Protein AF-A0A8H4VRL3-F1 (afdb_monomer_lite)

Organism: NCBI:txid84607

Secondary structure (DSSP, 8-state):
--EEEHHHHHHHHHHHTT-PPPHHHHHHHHHHHTTT--SEEEHHHHHHHHTTS-HHHHHHHHHSPPPSSEEEEE-S-TTTTHHHHHHHHTTT-EEEEE--HHHHHHHHHHTHHHHHHT-STTTEEEEEESSEEEE-TTS-EEEETTHHHHHHHHHHHTT--S-EEEEE-TTTGGGGGGGGGSTTEEEEETTSSHHHHHHHHHHTT-S--GGG-BTT-B-TTS-B-

pLDDT: mean 90.02, std 8.18, range [55.84, 98.31]

Radius of gyration: 17.54 Å; chains: 1; bounding box: 43×38×49 Å

Structure (mmCIF, N/CA/C/O backbone):
data_AF-A0A8H4VRL3-F1
#
_entry.id   AF-A0A8H4VRL3-F1
#
loop_
_atom_site.group_PDB
_atom_site.id
_atom_site.type_symbol
_atom_site.label_atom_id
_atom_site.label_alt_id
_atom_site.label_comp_id
_atom_site.label_asym_id
_atom_site.label_entity_id
_atom_site.label_seq_id
_atom_site.pdbx_PDB_ins_code
_atom_site.Cartn_x
_atom_site.Cartn_y
_atom_site.Cartn_z
_atom_site.occupancy
_atom_site.B_iso_or_equiv
_atom_site.auth_seq_id
_atom_site.auth_comp_id
_atom_site.auth_asym_id
_atom_site.auth_atom_id
_atom_site.pdbx_PDB_model_num
ATOM 1 N N . MET A 1 1 ? -13.693 22.792 16.470 1.00 55.84 1 MET A N 1
ATOM 2 C CA . MET A 1 1 ? -13.105 21.621 15.788 1.00 55.84 1 MET A CA 1
ATOM 3 C C . MET A 1 1 ? -13.504 20.400 16.593 1.00 55.84 1 MET A C 1
ATOM 5 O O . MET A 1 1 ? -13.097 20.299 17.743 1.00 55.84 1 MET A O 1
ATOM 9 N N . GLU A 1 2 ? -14.378 19.557 16.051 1.00 71.44 2 GLU A N 1
ATOM 10 C CA . GLU A 1 2 ? -14.804 18.329 16.727 1.00 71.44 2 GLU A CA 1
ATOM 11 C C . GLU A 1 2 ? -13.691 17.288 16.605 1.00 71.44 2 GLU A C 1
ATOM 13 O O . GLU A 1 2 ? -13.262 16.948 15.500 1.00 71.44 2 GLU A O 1
ATOM 18 N N . ILE A 1 3 ? -13.178 16.850 17.753 1.00 84.38 3 ILE A N 1
ATOM 19 C CA . ILE A 1 3 ? -12.069 15.907 17.858 1.00 84.38 3 ILE A CA 1
ATOM 20 C C . ILE A 1 3 ? -12.485 14.818 18.841 1.00 84.38 3 ILE A C 1
ATOM 22 O O . ILE A 1 3 ? -12.890 15.115 19.964 1.00 84.38 3 ILE A O 1
ATOM 26 N N . VAL A 1 4 ? -12.349 13.556 18.440 1.00 89.12 4 VAL A N 1
ATOM 27 C CA . VAL A 1 4 ? -12.639 12.397 19.293 1.00 89.12 4 VAL A CA 1
ATOM 28 C C . VAL A 1 4 ? -11.380 11.553 19.435 1.00 89.12 4 VAL A C 1
ATOM 30 O O . VAL A 1 4 ? -10.628 11.384 18.481 1.00 89.12 4 VAL A O 1
ATOM 33 N N . ARG A 1 5 ? -11.122 11.006 20.627 1.00 91.69 5 ARG A N 1
ATOM 34 C CA . ARG A 1 5 ? -10.017 10.054 20.823 1.00 91.69 5 ARG A CA 1
ATOM 35 C C . ARG A 1 5 ? -10.255 8.797 19.987 1.00 91.69 5 ARG A C 1
ATOM 37 O O . ARG A 1 5 ? -11.327 8.200 20.073 1.00 91.69 5 ARG A O 1
ATOM 44 N N . THR A 1 6 ? -9.239 8.348 19.252 1.00 90.12 6 THR A N 1
ATOM 45 C CA . THR A 1 6 ? -9.349 7.193 18.340 1.00 90.12 6 THR A CA 1
ATOM 46 C C . THR A 1 6 ? -9.805 5.920 19.050 1.00 90.12 6 THR A C 1
ATOM 48 O O . THR A 1 6 ? -10.604 5.162 18.507 1.00 90.12 6 THR A O 1
ATOM 51 N N . THR A 1 7 ? -9.325 5.681 20.275 1.00 90.19 7 THR A N 1
ATOM 52 C CA . THR A 1 7 ? -9.717 4.515 21.086 1.00 90.19 7 THR A CA 1
ATOM 53 C C . THR A 1 7 ? -11.201 4.529 21.421 1.00 90.19 7 THR A C 1
ATOM 55 O O . THR A 1 7 ? -11.893 3.556 21.145 1.00 90.19 7 THR A O 1
ATOM 58 N N . LEU A 1 8 ? -11.689 5.663 21.928 1.00 92.19 8 LEU A N 1
ATOM 59 C CA . LEU A 1 8 ? -13.083 5.839 22.319 1.00 92.19 8 LEU A CA 1
ATOM 60 C C . LEU A 1 8 ? -14.017 5.710 21.110 1.00 92.19 8 LEU A C 1
ATOM 62 O O . LEU A 1 8 ? -15.052 5.057 21.191 1.00 92.19 8 LEU A O 1
ATOM 66 N N . LEU A 1 9 ? -13.633 6.284 19.964 1.00 92.12 9 LEU A N 1
ATOM 67 C CA . LEU A 1 9 ? -14.419 6.138 18.741 1.00 92.12 9 LEU A CA 1
ATOM 68 C C . LEU A 1 9 ? -14.482 4.677 18.277 1.00 92.12 9 LEU A C 1
ATOM 70 O O . LEU A 1 9 ? -15.551 4.219 17.889 1.00 92.12 9 LEU A O 1
ATOM 74 N N . CYS A 1 10 ? -13.376 3.929 18.347 1.00 91.25 10 CYS A N 1
ATOM 75 C CA . CYS A 1 10 ? -13.387 2.502 18.012 1.00 91.25 10 CYS A CA 1
ATOM 76 C C . CYS A 1 10 ? -14.335 1.711 18.918 1.00 91.25 10 CYS A C 1
ATOM 78 O O . CYS A 1 10 ? -15.136 0.935 18.410 1.00 91.25 10 CYS A O 1
ATOM 80 N N . GLU A 1 11 ? -14.292 1.939 20.232 1.00 90.81 11 GLU A N 1
ATOM 81 C CA . GLU A 1 11 ? -15.184 1.283 21.199 1.00 90.81 11 GLU A CA 1
ATOM 82 C C . GLU A 1 11 ? -16.660 1.582 20.903 1.00 90.81 11 GLU A C 1
ATOM 84 O O . GLU A 1 11 ? -17.487 0.669 20.859 1.00 90.81 11 GLU A O 1
ATOM 89 N N . HIS A 1 12 ? -16.991 2.844 20.617 1.00 92.81 12 HIS A N 1
ATOM 90 C CA . HIS A 1 12 ? -18.346 3.228 20.225 1.00 92.81 12 HIS A CA 1
ATOM 91 C C . HIS A 1 12 ? -18.777 2.583 18.906 1.00 92.81 12 HIS A C 1
ATOM 93 O O . HIS A 1 12 ? -19.921 2.144 18.788 1.00 92.81 12 HIS A O 1
ATOM 99 N N . LEU A 1 13 ? -17.879 2.482 17.921 1.00 92.12 13 LEU A N 1
ATOM 100 C CA . LEU A 1 13 ? -18.173 1.805 16.659 1.00 92.12 13 LEU A CA 1
ATOM 101 C C . LEU A 1 13 ? -18.433 0.311 16.877 1.00 92.12 13 LEU A C 1
ATOM 103 O O . LEU A 1 13 ? -19.400 -0.191 16.312 1.00 92.12 13 LEU A O 1
ATOM 107 N N . GLU A 1 14 ? -17.646 -0.380 17.714 1.00 90.69 14 GLU A N 1
ATOM 108 C CA . GLU A 1 14 ? -17.855 -1.795 18.081 1.00 90.69 14 GLU A CA 1
ATOM 109 C C . GLU A 1 14 ? -19.236 -2.026 18.716 1.00 90.69 14 GLU A C 1
ATOM 111 O O . GLU A 1 14 ? -19.979 -2.933 18.315 1.00 90.69 14 GLU A O 1
ATOM 116 N N . GLN A 1 15 ? -19.609 -1.168 19.670 1.00 91.31 15 GLN A N 1
ATOM 117 C CA . GLN A 1 15 ? -20.915 -1.212 20.329 1.00 91.31 15 GLN A CA 1
ATOM 118 C C . GLN A 1 15 ? -22.054 -0.935 19.342 1.00 91.31 15 GLN A C 1
ATOM 120 O O . GLN A 1 15 ? -23.042 -1.672 19.304 1.00 91.31 15 GLN A O 1
ATOM 125 N N . TRP A 1 16 ? -21.900 0.087 18.498 1.00 92.75 16 TRP A N 1
ATOM 126 C CA . TRP A 1 16 ? -22.902 0.487 17.512 1.00 92.75 16 TRP A CA 1
ATOM 127 C C . TRP A 1 16 ? -23.161 -0.601 16.462 1.00 92.75 16 TRP A C 1
ATOM 129 O O . TRP A 1 16 ? -24.318 -0.904 16.158 1.00 92.75 16 TRP A O 1
ATOM 139 N N . ILE A 1 17 ? -22.111 -1.258 15.948 1.00 91.12 17 ILE A N 1
ATOM 140 C CA . ILE A 1 17 ? -22.269 -2.377 15.002 1.00 91.12 17 ILE A CA 1
ATOM 141 C C . ILE A 1 17 ? -22.713 -3.684 15.675 1.00 91.12 17 ILE A C 1
ATOM 143 O O . ILE A 1 17 ? -22.965 -4.660 14.963 1.00 91.12 17 ILE A O 1
ATOM 147 N N . LYS A 1 18 ? -22.800 -3.712 17.015 1.00 90.69 18 LYS A N 1
ATOM 148 C CA . LYS A 1 18 ? -23.112 -4.891 17.837 1.00 90.69 18 LYS A CA 1
ATOM 149 C C . LYS A 1 18 ? -22.210 -6.087 17.507 1.00 90.69 18 LYS A C 1
ATOM 151 O O . LYS A 1 18 ? -22.684 -7.213 17.363 1.00 90.69 18 LYS A O 1
ATOM 156 N N . LYS A 1 19 ? -20.908 -5.837 17.339 1.00 87.06 19 LYS A N 1
ATOM 157 C CA . LYS A 1 19 ? -19.911 -6.864 17.008 1.00 87.06 19 LYS A CA 1
ATOM 158 C C . LYS A 1 19 ? -18.613 -6.596 17.755 1.00 87.06 19 LYS A C 1
ATOM 160 O O . LYS A 1 19 ? -18.001 -5.550 17.574 1.00 87.06 19 LYS A O 1
ATOM 165 N N . THR A 1 20 ? -18.159 -7.589 18.509 1.00 87.06 20 THR A N 1
ATOM 166 C CA . THR A 1 20 ? -16.827 -7.586 19.114 1.00 87.06 20 THR A CA 1
ATOM 167 C C . THR A 1 20 ? -15.777 -7.789 18.028 1.00 87.06 20 THR A C 1
ATOM 169 O O . THR A 1 20 ? -15.825 -8.771 17.279 1.00 87.06 20 THR A O 1
ATOM 172 N N . LEU A 1 21 ? -14.833 -6.857 17.916 1.00 86.94 21 LEU A N 1
ATOM 173 C CA . LEU A 1 21 ? -13.701 -7.002 17.007 1.00 86.94 21 LEU A CA 1
ATOM 174 C C . LEU A 1 21 ? -12.573 -7.762 17.711 1.00 86.94 21 LEU A C 1
ATOM 176 O O . LEU A 1 21 ? -12.266 -7.503 18.872 1.00 86.94 21 LEU A O 1
ATOM 180 N N . GLY A 1 22 ? -11.936 -8.693 16.999 1.00 89.00 22 GLY A N 1
ATOM 181 C CA . GLY A 1 22 ? -10.666 -9.263 17.452 1.00 89.00 22 GLY A CA 1
ATOM 182 C C . GLY A 1 22 ? -9.555 -8.209 17.424 1.00 89.00 22 GLY A C 1
ATOM 183 O O . GLY A 1 22 ? -9.664 -7.210 16.708 1.00 89.00 22 GLY A O 1
ATOM 184 N N . ASP A 1 23 ? -8.461 -8.443 18.149 1.00 90.06 23 ASP A N 1
ATOM 185 C CA . ASP A 1 23 ? -7.387 -7.452 18.323 1.00 90.06 23 ASP A CA 1
ATOM 186 C C . ASP A 1 23 ? -6.794 -6.954 16.999 1.00 90.06 23 ASP A C 1
ATOM 188 O O . ASP A 1 23 ? -6.533 -5.761 16.837 1.00 90.06 23 ASP A O 1
ATOM 192 N N . VAL A 1 24 ? -6.643 -7.844 16.013 1.00 89.44 24 VAL A N 1
ATOM 193 C CA . VAL A 1 24 ? -6.169 -7.487 14.667 1.00 89.44 24 VAL A CA 1
ATOM 194 C C . VAL A 1 24 ? -7.157 -6.548 13.970 1.00 89.44 24 VAL A C 1
ATOM 196 O O . VAL A 1 24 ? -6.755 -5.498 13.472 1.00 89.44 24 VAL A O 1
ATOM 199 N N . GLY A 1 25 ? -8.451 -6.884 13.974 1.00 89.75 25 GLY A N 1
ATOM 200 C CA . GLY A 1 25 ? -9.496 -6.060 13.361 1.00 89.75 25 GLY A CA 1
ATOM 201 C C . GLY A 1 25 ? -9.602 -4.684 14.020 1.00 89.75 25 GLY A C 1
ATOM 202 O O . GLY A 1 25 ? -9.645 -3.670 13.325 1.00 89.75 25 GLY A O 1
ATOM 203 N N . ARG A 1 26 ? -9.532 -4.635 15.357 1.00 91.19 26 ARG A N 1
ATOM 204 C CA . ARG A 1 26 ? -9.503 -3.383 16.122 1.00 91.19 26 ARG A CA 1
ATOM 205 C C . ARG A 1 26 ? -8.282 -2.534 15.773 1.00 91.19 26 ARG A C 1
ATOM 207 O O . ARG A 1 26 ? -8.410 -1.331 15.561 1.00 91.19 26 ARG A O 1
ATOM 214 N N . ASN A 1 27 ? -7.100 -3.140 15.677 1.00 90.44 27 ASN A N 1
ATOM 215 C CA . ASN A 1 27 ? -5.879 -2.420 15.317 1.00 90.44 27 ASN A CA 1
ATOM 216 C C . ASN A 1 27 ? -5.942 -1.865 13.890 1.00 90.44 27 ASN A C 1
ATOM 218 O O . ASN A 1 27 ? -5.562 -0.715 13.679 1.00 90.44 27 ASN A O 1
ATOM 222 N N . ARG A 1 28 ? -6.479 -2.622 12.924 1.00 90.44 28 ARG A N 1
ATOM 223 C CA . ARG A 1 28 ? -6.698 -2.121 11.557 1.00 90.44 28 ARG A CA 1
ATOM 224 C C . ARG A 1 28 ? -7.667 -0.937 11.535 1.00 90.44 28 ARG A C 1
ATOM 226 O O . ARG A 1 28 ? -7.363 0.074 10.906 1.00 90.44 28 ARG A O 1
ATOM 233 N N . LEU A 1 29 ? -8.783 -1.028 12.263 1.00 91.19 29 LEU A N 1
ATOM 234 C CA . LEU A 1 29 ? -9.758 0.061 12.364 1.00 91.19 29 LEU A CA 1
ATOM 235 C C . LEU A 1 29 ? -9.130 1.329 12.956 1.00 91.19 29 LEU A C 1
ATOM 237 O O . LEU A 1 29 ? -9.287 2.410 12.393 1.00 91.19 29 LEU A O 1
ATOM 241 N N . ARG A 1 30 ? -8.357 1.193 14.041 1.00 91.44 30 ARG A N 1
ATOM 242 C CA . ARG A 1 30 ? -7.633 2.312 14.666 1.00 91.44 30 ARG A CA 1
ATOM 243 C C . ARG A 1 30 ? -6.659 2.973 13.699 1.00 91.44 30 ARG A C 1
ATOM 245 O O . ARG A 1 30 ? -6.643 4.194 13.608 1.00 91.44 30 ARG A O 1
ATOM 252 N N . LEU A 1 31 ? -5.875 2.170 12.979 1.00 89.56 31 LEU A N 1
ATOM 253 C CA . LEU A 1 31 ? -4.923 2.675 11.989 1.00 89.56 31 LEU A CA 1
ATOM 254 C C . LEU A 1 31 ? -5.619 3.426 10.857 1.00 89.56 31 LEU A C 1
ATOM 256 O O . LEU A 1 31 ? -5.077 4.410 10.372 1.00 89.56 31 LEU A O 1
ATOM 260 N N . ARG A 1 32 ? -6.811 2.987 10.443 1.00 88.44 32 ARG A N 1
ATOM 261 C CA . ARG A 1 32 ? -7.552 3.677 9.387 1.00 88.44 32 ARG A CA 1
ATOM 262 C C . ARG A 1 32 ? -8.208 4.971 9.878 1.00 88.44 32 ARG A C 1
ATOM 264 O O . ARG A 1 32 ? -8.208 5.951 9.146 1.00 88.44 32 ARG A O 1
ATOM 271 N N . LEU A 1 33 ? -8.762 4.980 11.089 1.00 90.19 33 LEU A N 1
ATOM 272 C CA . LEU A 1 33 ? -9.410 6.165 11.663 1.00 90.19 33 LEU A CA 1
ATOM 273 C C . LEU A 1 33 ? -8.412 7.277 12.023 1.00 90.19 33 LEU A C 1
ATOM 275 O O . LEU A 1 33 ? -8.754 8.455 11.950 1.00 90.19 33 LEU A O 1
ATOM 279 N N . ASP A 1 34 ? -7.191 6.902 12.404 1.00 88.25 34 ASP A N 1
ATOM 280 C CA . ASP A 1 34 ? -6.109 7.807 12.802 1.00 88.25 34 ASP A CA 1
ATOM 281 C C . ASP A 1 34 ? -4.829 7.484 12.026 1.00 88.25 34 ASP A C 1
ATOM 283 O O . ASP A 1 34 ? -3.802 7.075 12.573 1.00 88.25 34 ASP A O 1
ATOM 287 N N . GLU A 1 35 ? -4.912 7.669 10.710 1.00 83.12 35 GLU A N 1
ATOM 288 C CA . GLU A 1 35 ? -3.861 7.328 9.746 1.00 83.12 35 GLU A CA 1
ATOM 289 C C . GLU A 1 35 ? -2.569 8.150 9.914 1.00 83.12 35 GLU A C 1
ATOM 291 O O . GLU A 1 35 ? -1.510 7.780 9.400 1.00 83.12 35 GLU A O 1
ATOM 296 N N . HIS A 1 36 ? -2.608 9.225 10.699 1.00 81.19 36 HIS A N 1
ATOM 297 C CA . HIS A 1 36 ? -1.431 10.021 11.056 1.00 81.19 36 HIS A CA 1
ATOM 298 C C . HIS A 1 36 ? -0.939 9.751 12.491 1.00 81.19 36 HIS A C 1
ATOM 300 O O . HIS A 1 36 ? 0.104 10.260 12.913 1.00 81.19 36 HIS A O 1
ATOM 306 N N . ASN A 1 37 ? -1.629 8.882 13.243 1.00 81.25 37 ASN A N 1
ATOM 307 C CA . ASN A 1 37 ? -1.303 8.512 14.621 1.00 81.25 37 ASN A CA 1
ATOM 308 C C . ASN A 1 37 ? -1.087 9.757 15.510 1.00 81.25 37 ASN A C 1
ATOM 310 O O . ASN A 1 37 ? -0.047 9.940 16.172 1.00 81.25 37 ASN A O 1
ATOM 314 N N . THR A 1 38 ? -2.094 10.627 15.451 1.00 82.69 38 THR A N 1
ATOM 315 C CA . THR A 1 38 ? -2.267 11.828 16.273 1.00 82.69 38 THR A CA 1
ATOM 316 C C . THR A 1 38 ? -2.873 11.489 17.637 1.00 82.69 38 THR A C 1
ATOM 318 O O . THR A 1 38 ? -2.706 12.250 18.587 1.00 82.69 38 THR A O 1
ATOM 321 N N . GLY A 1 39 ? -3.524 10.327 17.754 1.00 86.38 39 GLY A N 1
ATOM 322 C CA . GLY A 1 39 ? -4.344 9.914 18.892 1.00 86.38 39 GLY A CA 1
ATOM 323 C C . GLY A 1 39 ? -5.815 10.313 18.753 1.00 86.38 39 GLY A C 1
ATOM 324 O O . GLY A 1 39 ? -6.620 9.993 19.637 1.00 86.38 39 GLY A O 1
ATOM 325 N N . TYR A 1 40 ? -6.168 10.997 17.665 1.00 88.94 40 TYR A N 1
ATOM 326 C CA . TYR A 1 40 ? -7.461 11.630 17.492 1.00 88.94 40 TYR A CA 1
ATOM 327 C C . TYR A 1 40 ? -8.028 11.464 16.080 1.00 88.94 40 TYR A C 1
ATOM 329 O O . TYR A 1 40 ? -7.304 11.316 15.101 1.00 88.94 40 TYR A O 1
ATOM 337 N N . VAL A 1 41 ? -9.352 11.553 15.993 1.00 89.12 41 VAL A N 1
ATOM 338 C CA . VAL A 1 41 ? -10.131 11.538 14.757 1.00 89.12 41 VAL A CA 1
ATOM 339 C C . VAL A 1 41 ? -10.864 12.867 14.651 1.00 89.12 41 VAL A C 1
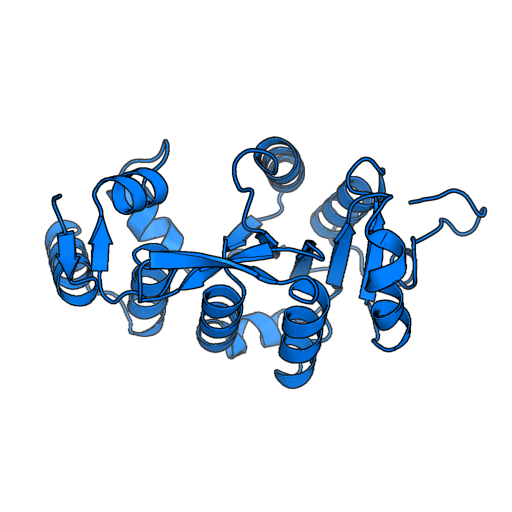ATOM 341 O O . VAL A 1 41 ? -11.520 13.304 15.599 1.00 89.12 41 VAL A O 1
ATOM 344 N N . THR A 1 42 ? -10.726 13.515 13.500 1.00 88.44 42 THR A N 1
ATOM 345 C CA . THR A 1 42 ? -11.450 14.743 13.153 1.00 88.44 42 THR A CA 1
ATOM 346 C C . THR A 1 42 ? -12.676 14.396 12.317 1.00 88.44 42 THR A C 1
ATOM 348 O O . THR A 1 42 ? -12.732 13.321 11.722 1.00 88.44 42 THR A O 1
ATOM 351 N N . LEU A 1 43 ? -13.637 15.316 12.200 1.00 87.00 43 LEU A N 1
ATOM 352 C CA . LEU A 1 43 ? -14.767 15.123 11.284 1.00 87.00 43 LEU A CA 1
ATOM 353 C C . LEU A 1 43 ? -14.296 14.837 9.848 1.00 87.00 43 LEU A C 1
ATOM 355 O O . LEU A 1 43 ? -14.811 13.921 9.215 1.00 87.00 43 LEU A O 1
ATOM 359 N N . LYS A 1 44 ? -13.270 15.555 9.374 1.00 84.75 44 LYS A N 1
ATOM 360 C CA . LYS A 1 44 ? -12.685 15.350 8.043 1.00 84.75 44 LYS A CA 1
ATOM 361 C C . LYS A 1 44 ? -12.127 13.933 7.884 1.00 84.75 44 LYS A C 1
ATOM 363 O O . LYS A 1 44 ? -12.537 13.223 6.975 1.00 84.75 44 LYS A O 1
ATOM 368 N N . SER A 1 45 ? -11.265 13.484 8.799 1.00 83.94 45 SER A N 1
ATOM 369 C CA . SER A 1 45 ? -10.683 12.134 8.713 1.00 83.94 45 SER A CA 1
ATOM 370 C C . SER A 1 45 ? -11.733 11.029 8.889 1.00 83.94 45 SER A C 1
ATOM 372 O O . SER A 1 45 ? -11.604 9.948 8.321 1.00 83.94 45 SER A O 1
ATOM 374 N N . PHE A 1 46 ? -12.812 11.295 9.631 1.00 88.12 46 PHE A N 1
ATOM 375 C CA . PHE A 1 46 ? -13.946 10.379 9.752 1.00 88.12 46 PHE A CA 1
ATOM 376 C C . PHE A 1 46 ? -14.799 10.311 8.475 1.00 88.12 46 PHE A C 1
ATOM 378 O O . PHE A 1 46 ? -15.227 9.230 8.071 1.00 88.12 46 PHE A O 1
ATOM 385 N N . GLN A 1 47 ? -15.012 11.442 7.800 1.00 87.12 47 GLN A N 1
ATOM 386 C CA . GLN A 1 47 ? -15.654 11.480 6.484 1.00 87.12 47 GLN A CA 1
ATOM 387 C C . GLN A 1 47 ? -14.795 10.759 5.440 1.00 87.12 47 GLN A C 1
ATOM 389 O O . GLN A 1 47 ? -15.308 9.941 4.688 1.00 87.12 47 GLN A O 1
ATOM 394 N N . GLU A 1 48 ? -13.478 10.964 5.449 1.00 82.81 48 GLU A N 1
ATOM 395 C CA . GLU A 1 48 ? -12.524 10.263 4.575 1.00 82.81 48 GLU A CA 1
ATOM 396 C C . GLU A 1 48 ? -12.395 8.761 4.882 1.00 82.81 48 GLU A C 1
ATOM 398 O O . GLU A 1 48 ? -11.988 7.978 4.016 1.00 82.81 48 GLU A O 1
ATOM 403 N N . PHE A 1 49 ? -12.719 8.341 6.108 1.00 85.56 49 PHE A N 1
ATOM 404 C CA . PHE A 1 49 ? -12.829 6.933 6.482 1.00 85.56 49 PHE A CA 1
ATOM 405 C C . PHE A 1 49 ? -14.030 6.271 5.800 1.00 85.56 49 PHE A C 1
ATOM 407 O O . PHE A 1 49 ? -13.882 5.187 5.234 1.00 85.56 49 PHE A O 1
ATOM 414 N N . ALA A 1 50 ? -15.197 6.917 5.849 1.00 84.31 50 ALA A N 1
ATOM 415 C CA . ALA A 1 50 ? -16.424 6.392 5.259 1.00 84.31 50 ALA A CA 1
ATOM 416 C C . ALA A 1 50 ? -16.491 6.599 3.737 1.00 84.31 50 ALA A C 1
ATOM 418 O O . ALA A 1 50 ? -17.035 5.749 3.048 1.00 84.31 50 ALA A O 1
ATOM 419 N N . ARG A 1 51 ? -15.915 7.679 3.197 1.00 81.56 51 ARG A N 1
ATOM 420 C CA . ARG A 1 51 ? -16.014 8.068 1.777 1.00 81.56 51 ARG A CA 1
ATOM 421 C C . ARG A 1 51 ? -17.454 7.919 1.260 1.00 81.56 51 ARG A C 1
ATOM 423 O O . ARG A 1 51 ? -18.376 8.469 1.853 1.00 81.56 51 ARG A O 1
ATOM 430 N N . ASP A 1 52 ? -17.632 7.119 0.210 1.00 79.38 52 ASP A N 1
ATOM 431 C CA . ASP A 1 52 ? -18.905 6.864 -0.466 1.00 79.38 52 ASP A CA 1
ATOM 432 C C . ASP A 1 52 ? -19.629 5.606 0.052 1.00 79.38 52 ASP A C 1
ATOM 434 O O . ASP A 1 52 ? -20.648 5.198 -0.504 1.00 79.38 52 ASP A O 1
ATOM 438 N N . MET A 1 53 ? -19.105 4.947 1.092 1.00 83.69 53 MET A N 1
ATOM 439 C CA . MET A 1 53 ? -19.714 3.755 1.688 1.00 83.69 53 MET A CA 1
ATOM 440 C C . MET A 1 53 ? -20.433 4.078 2.996 1.00 83.69 53 MET A C 1
ATOM 442 O O . MET A 1 53 ? -20.163 5.067 3.679 1.00 83.69 53 MET A O 1
ATOM 446 N N . THR A 1 54 ? -21.361 3.202 3.385 1.00 89.88 54 THR A N 1
ATOM 447 C CA . THR A 1 54 ? -21.976 3.317 4.707 1.00 89.88 54 THR A CA 1
ATOM 448 C C . THR A 1 54 ? -20.907 3.120 5.781 1.00 89.88 54 THR A C 1
ATOM 450 O O . THR A 1 54 ? -19.989 2.310 5.627 1.00 89.88 54 THR A O 1
ATOM 453 N N . LEU A 1 55 ? -21.052 3.799 6.922 1.00 89.88 55 LEU A N 1
ATOM 454 C CA . LEU A 1 55 ? -20.122 3.648 8.045 1.00 89.88 55 LEU A CA 1
ATOM 455 C C . LEU A 1 55 ? -19.977 2.180 8.483 1.00 89.88 55 LEU A C 1
ATOM 457 O O . LEU A 1 55 ? -18.892 1.724 8.839 1.00 89.88 55 LEU A O 1
ATOM 461 N N . LYS A 1 56 ? -21.074 1.417 8.422 1.00 89.50 56 LYS A N 1
ATOM 462 C CA . LYS A 1 56 ? -21.091 -0.007 8.769 1.00 89.50 56 LYS A CA 1
ATOM 463 C C . LYS A 1 56 ? -20.237 -0.831 7.810 1.00 89.50 56 LYS A C 1
ATOM 465 O O . LYS A 1 56 ? -19.521 -1.728 8.257 1.00 89.50 56 LYS A O 1
ATOM 470 N N . ASP A 1 57 ? -20.308 -0.533 6.518 1.00 87.62 57 ASP A N 1
ATOM 471 C CA . ASP A 1 57 ? -19.530 -1.232 5.501 1.00 87.62 57 ASP A CA 1
ATOM 472 C C . ASP A 1 57 ? -18.057 -0.825 5.551 1.00 87.62 57 ASP A C 1
ATOM 474 O O . ASP A 1 57 ? -17.205 -1.707 5.473 1.00 87.62 57 ASP A O 1
ATOM 478 N N . ALA A 1 58 ? -17.749 0.445 5.834 1.00 88.25 58 ALA A N 1
ATOM 479 C CA . ALA A 1 58 ? -16.383 0.896 6.100 1.00 88.25 58 ALA A CA 1
ATOM 480 C C . ALA A 1 58 ? -15.758 0.132 7.273 1.00 88.25 58 ALA A C 1
ATOM 482 O O . ALA A 1 58 ? -14.693 -0.472 7.137 1.00 88.25 58 ALA A O 1
ATOM 483 N N . VAL A 1 59 ? -16.446 0.069 8.417 1.00 90.25 59 VAL A N 1
ATOM 484 C CA . VAL A 1 59 ? -15.947 -0.678 9.581 1.00 90.25 59 VAL A CA 1
ATOM 485 C C . VAL A 1 59 ? -15.748 -2.154 9.240 1.00 90.25 59 VAL A C 1
ATOM 487 O O . VAL A 1 59 ? -14.698 -2.716 9.546 1.00 90.25 59 VAL A O 1
ATOM 490 N N . ARG A 1 60 ? -16.710 -2.791 8.563 1.00 87.31 60 ARG A N 1
ATOM 491 C CA . ARG A 1 60 ? -16.582 -4.196 8.143 1.00 87.31 60 ARG A CA 1
ATOM 492 C C . ARG A 1 60 ? -15.387 -4.417 7.223 1.00 87.31 60 ARG A C 1
ATOM 494 O O . ARG A 1 60 ? -14.642 -5.367 7.452 1.00 87.31 60 ARG A O 1
ATOM 501 N N . LEU A 1 61 ? -15.204 -3.549 6.232 1.00 85.44 61 LEU A N 1
ATOM 502 C CA . LEU A 1 61 ? -14.121 -3.622 5.260 1.00 85.44 61 LEU A CA 1
ATOM 503 C C . LEU A 1 61 ? -12.757 -3.524 5.946 1.00 85.44 61 LEU A C 1
ATOM 505 O O . LEU A 1 61 ? -11.906 -4.384 5.741 1.00 85.44 61 LEU A O 1
ATOM 509 N N . TYR A 1 62 ? -12.560 -2.519 6.800 1.00 86.50 62 TYR A N 1
ATOM 510 C CA . TYR A 1 62 ? -11.260 -2.277 7.429 1.00 86.50 62 TYR A CA 1
ATOM 511 C C . TYR A 1 62 ? -10.941 -3.237 8.579 1.00 86.50 62 TYR A C 1
ATOM 513 O O . TYR A 1 62 ? -9.772 -3.417 8.913 1.00 86.50 62 TYR A O 1
ATOM 521 N N . CYS A 1 63 ? -11.945 -3.889 9.167 1.00 88.50 63 CYS A N 1
ATOM 522 C CA . CYS A 1 63 ? -11.720 -4.922 10.179 1.00 88.50 63 CYS A CA 1
ATOM 523 C C . CYS A 1 63 ? -11.448 -6.308 9.578 1.00 88.50 63 CYS A C 1
ATOM 525 O O . CYS A 1 63 ? -10.858 -7.153 10.254 1.00 88.50 63 CYS A O 1
ATOM 527 N N . ALA A 1 64 ? -11.904 -6.564 8.349 1.00 87.69 64 ALA A N 1
ATOM 528 C CA . ALA A 1 64 ? -11.750 -7.854 7.689 1.00 87.69 64 ALA A CA 1
ATOM 529 C C . ALA A 1 64 ? -10.290 -8.142 7.313 1.00 87.69 64 ALA A C 1
ATOM 531 O O . ALA A 1 64 ? -9.452 -7.240 7.230 1.00 87.69 64 ALA A O 1
ATOM 532 N N . ASP A 1 65 ? -9.983 -9.421 7.099 1.00 88.69 65 ASP A N 1
ATOM 533 C CA . ASP A 1 65 ? -8.716 -9.797 6.486 1.00 88.69 65 ASP A CA 1
ATOM 534 C C . ASP A 1 65 ? -8.673 -9.322 5.027 1.00 88.69 65 ASP A C 1
ATOM 536 O O . ASP A 1 65 ? -9.673 -9.444 4.311 1.00 88.69 65 ASP A O 1
ATOM 540 N N . PRO A 1 66 ? -7.527 -8.785 4.573 1.00 89.69 66 PRO A N 1
ATOM 541 C CA . PRO A 1 66 ? -7.314 -8.474 3.170 1.00 89.69 66 PRO A CA 1
ATOM 542 C C . PRO A 1 66 ? -7.602 -9.675 2.264 1.00 89.69 66 PRO A C 1
ATOM 544 O O . PRO A 1 66 ? -7.180 -10.799 2.540 1.00 89.69 66 PRO A O 1
ATOM 547 N N . GLN A 1 67 ? -8.294 -9.422 1.156 1.00 94.12 67 GLN A N 1
ATOM 548 C CA . GLN A 1 67 ? -8.554 -10.421 0.122 1.00 94.12 67 GLN A CA 1
ATOM 549 C C . GLN A 1 67 ? -7.404 -10.463 -0.896 1.00 94.12 67 GLN A C 1
ATOM 551 O O . GLN A 1 67 ? -6.738 -9.457 -1.131 1.00 94.12 67 GLN A O 1
ATOM 556 N N . PHE A 1 68 ? -7.165 -11.631 -1.506 1.00 96.56 68 PHE A N 1
ATOM 557 C CA . PHE A 1 68 ? -6.062 -11.858 -2.450 1.00 96.56 68 PHE A CA 1
ATOM 558 C C . PHE A 1 68 ? -6.579 -12.245 -3.853 1.00 96.56 68 PHE A C 1
ATOM 560 O O . PHE A 1 68 ? -7.434 -13.130 -3.967 1.00 96.56 68 PHE A O 1
ATOM 567 N N . PRO A 1 69 ? -6.018 -11.693 -4.947 1.00 98.06 69 PRO A N 1
ATOM 568 C CA . PRO A 1 69 ? -4.726 -11.021 -5.008 1.00 98.06 69 PRO A CA 1
ATOM 569 C C . PRO A 1 69 ? -4.794 -9.578 -4.490 1.00 98.06 69 PRO A C 1
ATOM 571 O O . PRO A 1 69 ? -5.747 -8.856 -4.770 1.00 98.06 69 PRO A O 1
ATOM 574 N N . LEU A 1 70 ? -3.792 -9.195 -3.702 1.00 98.31 70 LEU A N 1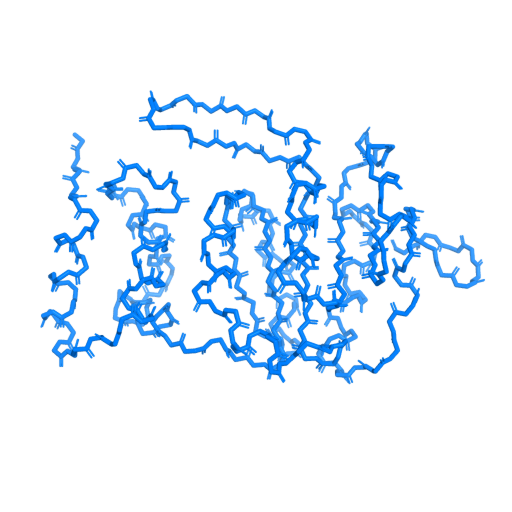
ATOM 575 C CA . LEU A 1 70 ? -3.741 -7.968 -2.922 1.00 98.31 70 LEU A CA 1
ATOM 576 C C . LEU A 1 70 ? -2.668 -7.026 -3.465 1.00 98.31 70 LEU A C 1
ATOM 578 O O . LEU A 1 70 ? -1.498 -7.398 -3.576 1.00 98.31 70 LEU A O 1
ATOM 582 N N . LEU A 1 71 ? -3.071 -5.790 -3.730 1.00 98.31 71 LEU A N 1
ATOM 583 C CA . LEU A 1 71 ? -2.190 -4.659 -3.963 1.00 98.31 71 LEU A CA 1
ATOM 584 C C . LEU A 1 71 ? -2.236 -3.730 -2.747 1.00 98.31 71 LEU A C 1
ATOM 586 O O . LEU A 1 71 ? -3.281 -3.160 -2.429 1.00 98.31 71 LEU A O 1
ATOM 590 N N . VAL A 1 72 ? -1.101 -3.559 -2.077 1.00 97.75 72 VAL A N 1
ATOM 591 C CA . VAL A 1 72 ? -0.948 -2.554 -1.020 1.00 97.75 72 VAL A CA 1
ATOM 592 C C . VAL A 1 72 ? -0.370 -1.293 -1.654 1.00 97.75 72 VAL A C 1
ATOM 594 O O . VAL A 1 72 ? 0.776 -1.293 -2.102 1.00 97.75 72 VAL A O 1
ATOM 597 N N . TRP A 1 73 ? -1.171 -0.235 -1.724 1.00 96.88 73 TRP A N 1
ATOM 598 C CA . TRP A 1 73 ? -0.794 1.054 -2.294 1.00 96.88 73 TRP A CA 1
ATOM 599 C C . TRP A 1 73 ? -0.489 2.048 -1.183 1.00 96.88 73 TRP A C 1
ATOM 601 O O . TRP A 1 73 ? -1.355 2.361 -0.369 1.00 96.88 73 TRP A O 1
ATOM 611 N N . ILE A 1 74 ? 0.734 2.564 -1.167 1.00 96.19 74 ILE A N 1
ATOM 612 C CA . ILE A 1 74 ? 1.216 3.492 -0.151 1.00 96.19 74 ILE A CA 1
ATOM 613 C C . ILE A 1 74 ? 1.490 4.841 -0.822 1.00 96.19 74 ILE A C 1
ATOM 615 O O . ILE A 1 74 ? 2.473 4.988 -1.540 1.00 96.19 74 ILE A O 1
ATOM 619 N N . SER A 1 75 ? 0.577 5.793 -0.664 1.00 93.50 75 SER A N 1
ATOM 620 C CA . SER A 1 75 ? 0.661 7.118 -1.289 1.00 93.50 75 SER A CA 1
ATOM 621 C C . SER A 1 75 ? -0.286 8.084 -0.597 1.00 93.50 75 SER A C 1
ATOM 623 O O . SER A 1 75 ? -1.410 7.705 -0.264 1.00 93.50 75 SER A O 1
ATOM 625 N N . ASP A 1 76 ? 0.168 9.311 -0.379 1.00 89.31 76 ASP A N 1
ATOM 626 C CA . ASP A 1 76 ? -0.604 10.381 0.256 1.00 89.31 76 ASP A CA 1
ATOM 627 C C . ASP A 1 76 ? -1.668 10.994 -0.665 1.00 89.31 76 ASP A C 1
ATOM 629 O O . ASP A 1 76 ? -2.657 11.537 -0.172 1.00 89.31 76 ASP A O 1
ATOM 633 N N . ASP A 1 77 ? -1.535 10.843 -1.985 1.00 86.69 77 ASP A N 1
ATOM 634 C CA . ASP A 1 77 ? -2.488 11.388 -2.955 1.00 86.69 77 ASP A CA 1
ATOM 635 C C . ASP A 1 77 ? -3.570 10.372 -3.364 1.00 86.69 77 ASP A C 1
ATOM 637 O O . ASP A 1 77 ? -3.544 9.735 -4.421 1.00 86.69 77 ASP A O 1
ATOM 641 N N . LEU A 1 78 ? -4.544 10.167 -2.481 1.00 83.81 78 LEU A N 1
ATOM 642 C CA . LEU A 1 78 ? -5.590 9.156 -2.675 1.00 83.81 78 LEU A CA 1
ATOM 643 C C . LEU A 1 78 ? -6.562 9.493 -3.819 1.00 83.81 78 LEU A C 1
ATOM 645 O O . LEU A 1 78 ? -7.120 8.575 -4.426 1.00 83.81 78 LEU A O 1
ATOM 649 N N . GLU A 1 79 ? -6.784 10.778 -4.100 1.00 83.75 79 GLU A N 1
ATOM 650 C CA . GLU A 1 79 ? -7.691 11.226 -5.164 1.00 83.75 79 GLU A CA 1
ATOM 651 C C . GLU A 1 79 ? -7.061 11.039 -6.542 1.00 83.75 79 GLU A C 1
ATOM 653 O O . GLU A 1 79 ? -7.683 10.435 -7.420 1.00 83.75 79 GLU A O 1
ATOM 658 N N . VAL A 1 80 ? -5.804 11.455 -6.726 1.00 84.69 80 VAL A N 1
ATOM 659 C CA . VAL A 1 80 ? -5.106 11.271 -8.009 1.00 84.69 80 VAL A CA 1
ATOM 660 C C . VAL A 1 80 ? -4.951 9.782 -8.342 1.00 84.69 80 VAL A C 1
ATOM 662 O O . VAL A 1 80 ? -5.008 9.384 -9.510 1.00 84.69 80 VAL A O 1
ATOM 665 N N . ASN A 1 81 ? -4.850 8.928 -7.321 1.00 87.88 81 ASN A N 1
ATOM 666 C CA . ASN A 1 81 ? -4.744 7.479 -7.477 1.00 87.88 81 ASN A CA 1
ATOM 667 C C . ASN A 1 81 ? -6.059 6.753 -7.781 1.00 87.88 81 ASN A C 1
ATOM 669 O O . ASN A 1 81 ? -6.024 5.593 -8.207 1.00 87.88 81 ASN A O 1
ATOM 673 N N . ALA A 1 82 ? -7.215 7.404 -7.619 1.00 89.88 82 ALA A N 1
ATOM 674 C CA . ALA A 1 82 ? -8.519 6.744 -7.685 1.00 89.88 82 ALA A CA 1
ATOM 675 C C . ALA A 1 82 ? -8.745 5.975 -9.001 1.00 89.88 82 ALA A C 1
ATOM 677 O O . ALA A 1 82 ? -9.206 4.832 -8.987 1.00 89.88 82 ALA A O 1
ATOM 678 N N . SER A 1 83 ? -8.349 6.553 -10.140 1.00 92.25 83 SER A N 1
ATOM 679 C CA . SER A 1 83 ? -8.492 5.918 -11.461 1.00 92.25 83 SER A CA 1
ATOM 680 C C . SER A 1 83 ? -7.652 4.641 -11.611 1.00 92.25 83 SER A C 1
ATOM 682 O O . SER A 1 83 ? -8.116 3.630 -12.145 1.00 92.25 83 SER A O 1
ATOM 684 N N . LYS A 1 84 ? -6.422 4.652 -11.094 1.00 94.88 84 LYS A N 1
ATOM 685 C CA . LYS A 1 84 ? -5.507 3.509 -11.121 1.00 94.88 84 LYS A CA 1
ATOM 686 C C . LYS A 1 84 ? -5.949 2.409 -10.148 1.00 94.88 84 LYS A C 1
ATOM 688 O O . LYS A 1 84 ? -5.835 1.222 -10.463 1.00 94.88 84 LYS A O 1
ATOM 693 N N . VAL A 1 85 ? -6.519 2.784 -9.003 1.00 94.25 85 VAL A N 1
ATOM 694 C CA . VAL A 1 85 ? -7.155 1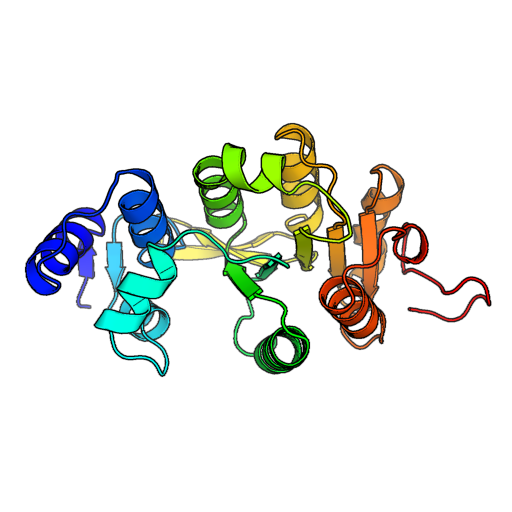.835 -8.077 1.00 94.25 85 VAL A CA 1
ATOM 695 C C . VAL A 1 85 ? -8.363 1.165 -8.717 1.00 94.25 85 VAL A C 1
ATOM 697 O O . VAL A 1 85 ? -8.428 -0.065 -8.724 1.00 94.25 85 VAL A O 1
ATOM 700 N N . ALA A 1 86 ? -9.264 1.942 -9.323 1.00 94.75 86 ALA A N 1
ATOM 701 C CA . ALA A 1 86 ? -10.423 1.407 -10.032 1.00 94.75 86 ALA A CA 1
ATOM 702 C C . ALA A 1 86 ? -10.000 0.438 -11.149 1.00 94.75 86 ALA A C 1
ATOM 704 O O . ALA A 1 86 ? -10.573 -0.641 -11.304 1.00 94.75 86 ALA A O 1
ATOM 705 N N . TYR A 1 87 ? -8.931 0.769 -11.879 1.00 96.69 87 TYR A N 1
ATOM 706 C CA . TYR A 1 87 ? -8.346 -0.119 -12.880 1.00 96.69 87 TYR A CA 1
ATOM 707 C C . TYR A 1 87 ? -7.894 -1.465 -12.289 1.00 96.69 87 TYR A C 1
ATOM 709 O O . TYR A 1 87 ? -8.178 -2.513 -12.878 1.00 96.69 87 TYR A O 1
ATOM 717 N N . ALA A 1 88 ? -7.186 -1.463 -11.155 1.00 97.31 88 ALA A N 1
ATOM 718 C CA . ALA A 1 88 ? -6.732 -2.692 -10.503 1.00 97.31 88 ALA A CA 1
ATOM 719 C C . ALA A 1 88 ? -7.922 -3.527 -9.998 1.00 97.31 88 ALA A C 1
ATOM 721 O O . ALA A 1 88 ? -7.987 -4.732 -10.246 1.00 97.31 88 ALA A O 1
ATOM 722 N N . GLN A 1 89 ? -8.910 -2.881 -9.379 1.00 96.50 89 GLN A N 1
ATOM 723 C CA . GLN A 1 89 ? -10.135 -3.531 -8.905 1.00 96.50 89 GLN A CA 1
ATOM 724 C C . GLN A 1 89 ? -10.928 -4.183 -10.041 1.00 96.50 89 GLN A C 1
ATOM 726 O O . GLN A 1 89 ? -11.350 -5.332 -9.910 1.00 96.50 89 GLN A O 1
ATOM 731 N N . ALA A 1 90 ? -11.034 -3.523 -11.199 1.00 97.31 90 ALA A N 1
ATOM 732 C CA . ALA A 1 90 ? -11.663 -4.087 -12.397 1.00 97.31 90 ALA A CA 1
ATOM 733 C C . ALA A 1 90 ? -10.967 -5.363 -12.921 1.00 97.31 90 ALA A C 1
ATOM 735 O O . ALA A 1 90 ? -11.526 -6.078 -13.747 1.00 97.31 90 ALA A O 1
ATOM 736 N N . ARG A 1 91 ? -9.755 -5.672 -12.440 1.00 97.62 91 ARG A N 1
ATOM 737 C CA . ARG A 1 91 ? -8.990 -6.895 -12.749 1.00 97.62 91 ARG A CA 1
ATOM 738 C C . ARG A 1 91 ? -9.054 -7.941 -11.638 1.00 97.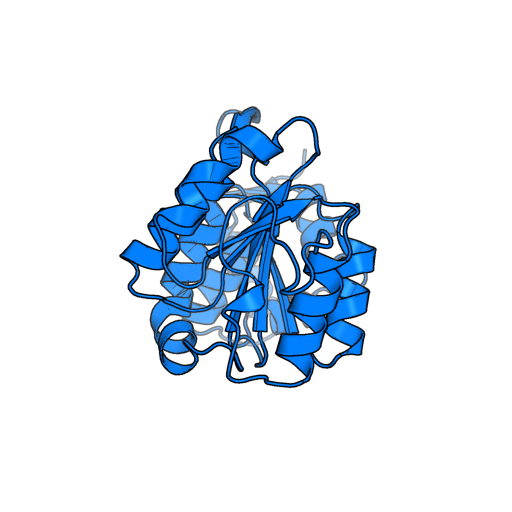62 91 ARG A C 1
ATOM 740 O O . ARG A 1 91 ? -8.251 -8.870 -11.629 1.00 97.62 91 ARG A O 1
ATOM 747 N N . GLY A 1 92 ? -9.979 -7.784 -10.693 1.00 96.50 92 GLY A N 1
ATOM 748 C CA . GLY A 1 92 ? -10.130 -8.687 -9.554 1.00 96.50 92 GLY A CA 1
ATOM 749 C C . GLY A 1 92 ? -9.027 -8.541 -8.504 1.00 96.50 92 GLY A C 1
ATOM 750 O O . GLY A 1 92 ? -8.826 -9.458 -7.711 1.00 96.50 92 GLY A O 1
ATOM 751 N N . VAL A 1 93 ? -8.297 -7.419 -8.497 1.00 97.75 93 VAL A N 1
ATOM 752 C CA . VAL A 1 93 ? -7.287 -7.118 -7.476 1.00 97.75 93 VAL A CA 1
ATOM 753 C C . VAL A 1 93 ? -7.934 -6.364 -6.323 1.00 97.75 93 VAL A C 1
ATOM 755 O O . VAL A 1 93 ? -8.551 -5.317 -6.507 1.00 97.75 93 VAL A O 1
ATOM 758 N N . SER A 1 94 ? -7.754 -6.874 -5.111 1.00 96.38 94 SER A N 1
ATOM 759 C CA . SER A 1 94 ? -8.098 -6.143 -3.894 1.00 96.38 94 SER A CA 1
ATOM 760 C C . SER A 1 94 ? -7.042 -5.078 -3.633 1.00 96.38 94 SER A C 1
ATOM 762 O O . SER A 1 94 ? -5.851 -5.370 -3.703 1.00 96.38 94 SER A O 1
ATOM 764 N N . VAL A 1 95 ? -7.457 -3.850 -3.324 1.00 94.81 95 VAL A N 1
ATOM 765 C CA . VAL A 1 95 ? -6.531 -2.732 -3.102 1.00 94.81 95 VAL A CA 1
ATOM 766 C C . VAL A 1 95 ? -6.709 -2.179 -1.695 1.00 94.81 95 VAL A C 1
ATOM 768 O O . VAL A 1 95 ? -7.817 -1.809 -1.308 1.00 94.81 95 VAL A O 1
ATOM 771 N N . VAL A 1 96 ? -5.611 -2.089 -0.946 1.00 93.00 96 VAL A N 1
ATOM 772 C CA . VAL A 1 96 ? -5.547 -1.363 0.328 1.00 93.00 96 VAL A CA 1
ATOM 773 C C . VAL A 1 96 ? -4.724 -0.105 0.103 1.00 93.00 96 VAL A C 1
ATOM 775 O O . VAL A 1 96 ? -3.554 -0.205 -0.250 1.00 93.00 96 VAL A O 1
ATOM 778 N N . GLN A 1 97 ? -5.334 1.062 0.305 1.00 92.44 97 GLN A N 1
ATOM 779 C CA . GLN A 1 97 ? -4.647 2.352 0.220 1.00 92.44 97 GLN A CA 1
ATOM 780 C C . GLN A 1 97 ? -4.249 2.834 1.615 1.00 92.44 97 GLN A C 1
ATOM 782 O O . GLN A 1 97 ? -5.076 2.789 2.530 1.00 92.44 97 GLN A O 1
ATOM 787 N N . ILE A 1 98 ? -3.004 3.285 1.761 1.00 92.12 98 ILE A N 1
ATOM 788 C CA . ILE A 1 98 ? -2.439 3.796 3.012 1.00 92.12 98 ILE A CA 1
ATOM 789 C C . ILE A 1 98 ? -1.689 5.097 2.724 1.00 92.12 98 ILE A C 1
ATOM 791 O O . ILE A 1 98 ? -0.784 5.107 1.893 1.00 92.12 98 ILE A O 1
ATOM 795 N N . SER A 1 99 ? -2.037 6.182 3.413 1.00 90.00 99 SER A N 1
ATOM 796 C CA . SER A 1 99 ? -1.574 7.531 3.052 1.00 90.00 99 SER A CA 1
ATOM 797 C C . SER A 1 99 ? -0.260 7.979 3.685 1.00 90.00 99 SER A C 1
ATOM 799 O O . SER A 1 99 ? 0.310 8.974 3.257 1.00 90.00 99 SER A O 1
ATOM 801 N N . SER A 1 100 ? 0.257 7.261 4.687 1.00 90.00 100 SER A N 1
ATOM 802 C CA . SER A 1 100 ? 1.484 7.655 5.394 1.00 90.00 100 SER A CA 1
ATOM 803 C C . SER A 1 100 ? 2.485 6.513 5.517 1.00 90.00 100 SER A C 1
ATOM 805 O O . SER A 1 100 ? 2.113 5.346 5.695 1.00 90.00 100 SER A O 1
ATOM 807 N N . THR A 1 101 ? 3.782 6.844 5.511 1.00 93.06 101 THR A N 1
ATOM 808 C CA . THR A 1 101 ? 4.852 5.853 5.733 1.00 93.06 101 THR A CA 1
ATOM 809 C C . THR A 1 101 ? 4.671 5.172 7.085 1.00 93.06 101 THR A C 1
ATOM 811 O O . THR A 1 101 ? 4.815 3.956 7.225 1.00 93.06 101 THR A O 1
ATOM 814 N N . LYS A 1 102 ? 4.335 5.962 8.106 1.00 91.31 102 LYS A N 1
ATOM 815 C CA . LYS A 1 102 ? 4.177 5.491 9.482 1.00 91.31 102 LYS A CA 1
ATOM 816 C C . LYS A 1 102 ? 3.034 4.485 9.611 1.00 91.31 102 LYS A C 1
ATOM 818 O O . LYS A 1 102 ? 3.230 3.425 10.212 1.00 91.31 102 LYS A O 1
ATOM 823 N N . THR A 1 103 ? 1.869 4.785 9.041 1.00 91.00 103 THR A N 1
ATOM 824 C CA . THR A 1 103 ? 0.721 3.872 9.105 1.00 91.00 103 THR A CA 1
ATOM 825 C C . THR A 1 103 ? 0.916 2.660 8.220 1.00 91.00 103 THR A C 1
ATOM 827 O O . THR A 1 103 ? 0.543 1.566 8.634 1.00 91.00 103 THR A O 1
ATOM 830 N N . ALA A 1 104 ? 1.606 2.790 7.086 1.00 94.94 104 ALA A N 1
ATOM 831 C CA . ALA A 1 104 ? 1.961 1.634 6.275 1.00 94.94 104 ALA A CA 1
ATOM 832 C C . ALA A 1 104 ? 2.834 0.641 7.049 1.00 94.94 104 ALA A C 1
ATOM 834 O O . ALA A 1 104 ? 2.508 -0.545 7.107 1.00 94.94 104 ALA A O 1
ATOM 835 N N . LYS A 1 105 ? 3.879 1.120 7.740 1.00 96.38 105 LYS A N 1
ATOM 836 C CA . LYS A 1 105 ? 4.724 0.273 8.601 1.00 96.38 105 LYS A CA 1
ATOM 837 C C . LYS A 1 105 ? 3.908 -0.430 9.689 1.00 96.38 105 LYS A C 1
ATOM 839 O O . LYS A 1 105 ? 4.065 -1.631 9.909 1.00 96.38 105 LYS A O 1
ATOM 844 N N . ALA A 1 106 ? 3.017 0.299 10.360 1.00 94.56 106 ALA A N 1
ATOM 845 C CA . ALA A 1 106 ? 2.163 -0.267 11.401 1.00 94.56 106 ALA A CA 1
ATOM 846 C C . ALA A 1 106 ? 1.168 -1.300 10.844 1.00 94.56 106 ALA A C 1
ATOM 848 O O . ALA A 1 106 ? 1.014 -2.381 11.413 1.00 94.56 106 ALA A O 1
ATOM 849 N N . TRP A 1 107 ? 0.537 -1.006 9.707 1.00 95.25 107 TRP A N 1
ATOM 850 C CA . TRP A 1 107 ? -0.408 -1.900 9.047 1.00 95.25 107 TRP A CA 1
ATOM 851 C C . TRP A 1 107 ? 0.277 -3.186 8.579 1.00 95.25 107 TRP A C 1
ATOM 853 O O . TRP A 1 107 ? -0.244 -4.273 8.825 1.00 95.25 107 TRP A O 1
ATOM 863 N N . ILE A 1 108 ? 1.472 -3.093 7.989 1.00 97.12 108 ILE A N 1
ATOM 864 C CA . ILE A 1 108 ? 2.269 -4.262 7.592 1.00 97.12 108 ILE A CA 1
ATOM 865 C C . ILE A 1 108 ? 2.572 -5.142 8.809 1.00 97.12 108 ILE A C 1
ATOM 867 O O . ILE A 1 108 ? 2.373 -6.351 8.736 1.00 97.12 108 ILE A O 1
ATOM 871 N N . LYS A 1 109 ? 2.968 -4.560 9.953 1.00 96.69 109 LYS A N 1
ATOM 872 C CA . LYS A 1 109 ? 3.212 -5.329 11.189 1.00 96.69 109 LYS A CA 1
ATOM 873 C C . LYS A 1 109 ? 1.967 -6.061 11.679 1.00 96.69 109 LYS A C 1
ATOM 875 O O . LYS A 1 109 ? 2.051 -7.242 12.003 1.00 96.69 109 LYS A O 1
ATOM 880 N N . VAL A 1 110 ? 0.817 -5.386 11.692 1.00 94.50 110 VAL A N 1
ATOM 881 C CA . VAL A 1 110 ? -0.467 -5.983 12.102 1.00 94.50 110 VAL A CA 1
ATOM 882 C C . VAL A 1 110 ? -0.875 -7.137 11.179 1.00 94.50 110 VAL A C 1
ATOM 884 O O . VAL A 1 110 ? -1.464 -8.109 11.640 1.00 94.50 110 VAL A O 1
ATOM 887 N N . ASN A 1 111 ? -0.538 -7.062 9.890 1.00 95.62 111 ASN A N 1
ATOM 888 C CA . ASN A 1 111 ? -0.912 -8.055 8.880 1.00 95.62 111 ASN A CA 1
ATOM 889 C C . ASN A 1 111 ? 0.213 -9.048 8.538 1.00 95.62 111 ASN A C 1
ATOM 891 O O . ASN A 1 111 ? 0.052 -9.856 7.625 1.00 95.62 111 ASN A O 1
ATOM 895 N N . LYS A 1 112 ? 1.348 -9.010 9.248 1.00 96.00 112 LYS A N 1
ATOM 896 C CA . LYS A 1 112 ? 2.597 -9.674 8.842 1.00 96.00 112 LYS A CA 1
ATOM 897 C C . LYS A 1 112 ? 2.438 -11.164 8.553 1.00 96.00 112 LYS A C 1
ATOM 899 O O . LYS A 1 112 ? 2.936 -11.637 7.536 1.00 96.00 112 LYS A O 1
ATOM 904 N N . SER A 1 113 ? 1.763 -11.904 9.433 1.00 95.62 113 SER A N 1
ATOM 905 C CA . SER A 1 113 ? 1.559 -13.351 9.275 1.00 95.62 113 SER A CA 1
ATOM 906 C C . SER A 1 113 ? 0.802 -13.679 7.987 1.00 95.62 113 SER A C 1
ATOM 908 O O . SER A 1 113 ? 1.238 -14.532 7.216 1.00 95.62 113 SER A O 1
ATOM 910 N N . LEU A 1 114 ? -0.283 -12.950 7.720 1.00 96.00 114 LEU A N 1
ATOM 911 C CA . LEU A 1 114 ? -1.091 -13.105 6.516 1.00 96.00 114 LEU A CA 1
ATOM 912 C C . LEU A 1 114 ? -0.311 -12.704 5.258 1.00 96.00 114 LEU A C 1
ATOM 914 O O . LEU A 1 114 ? -0.314 -13.439 4.276 1.00 96.00 114 LEU A O 1
ATOM 918 N N . LEU A 1 115 ? 0.402 -11.574 5.289 1.00 97.88 115 LEU A N 1
ATOM 919 C CA . LEU A 1 115 ? 1.219 -11.129 4.155 1.00 97.88 115 LEU A CA 1
ATOM 920 C C . LEU A 1 115 ? 2.299 -12.159 3.810 1.00 97.88 115 LEU A C 1
ATOM 922 O O . LEU A 1 115 ? 2.464 -12.487 2.639 1.00 97.88 115 LEU A O 1
ATOM 926 N N . LYS A 1 116 ? 2.968 -12.734 4.818 1.00 97.75 116 LYS A N 1
ATOM 927 C CA . LYS A 1 116 ? 3.965 -13.795 4.620 1.00 97.75 116 LYS A CA 1
ATOM 928 C C . LYS A 1 116 ? 3.377 -15.077 4.039 1.00 97.75 116 LYS A C 1
ATOM 930 O O . LYS A 1 116 ? 3.993 -15.680 3.167 1.00 97.75 116 LYS A O 1
ATOM 935 N N . ALA A 1 117 ? 2.180 -15.476 4.469 1.00 97.62 117 ALA A N 1
ATOM 936 C CA . ALA A 1 117 ? 1.493 -16.640 3.904 1.00 97.62 117 ALA A CA 1
ATOM 937 C C . ALA A 1 117 ? 1.173 -16.474 2.403 1.00 97.62 117 ALA A C 1
ATOM 939 O O . ALA A 1 117 ? 1.019 -17.460 1.682 1.00 97.62 117 ALA A O 1
ATOM 940 N N . HIS A 1 118 ? 1.109 -15.229 1.924 1.00 97.69 118 HIS A N 1
ATOM 941 C CA . HIS A 1 118 ? 0.818 -14.872 0.539 1.00 97.69 118 HIS A CA 1
ATOM 942 C C . HIS A 1 118 ? 1.987 -14.171 -0.172 1.00 97.69 118 HIS A C 1
ATOM 944 O O . HIS A 1 118 ? 1.764 -13.540 -1.207 1.00 97.69 118 HIS A O 1
ATOM 950 N N . ASP A 1 119 ? 3.215 -14.304 0.339 1.00 97.25 119 ASP A N 1
ATOM 951 C CA . ASP A 1 119 ? 4.411 -13.629 -0.174 1.00 97.25 119 ASP A CA 1
ATOM 952 C C . ASP A 1 119 ? 4.851 -14.200 -1.531 1.00 97.25 119 ASP A C 1
ATOM 954 O O . ASP A 1 119 ? 5.708 -15.075 -1.647 1.00 97.25 119 ASP A O 1
ATOM 958 N N . SER A 1 120 ? 4.156 -13.783 -2.588 1.00 96.00 120 SER A N 1
ATOM 959 C CA . SER A 1 120 ? 4.333 -14.313 -3.932 1.00 96.00 120 SER A CA 1
ATOM 960 C C . SER A 1 120 ? 3.855 -13.315 -4.993 1.00 96.00 120 SER A C 1
ATOM 962 O O . SER A 1 120 ? 2.770 -12.751 -4.832 1.00 96.00 120 SER A O 1
ATOM 964 N N . PRO A 1 121 ? 4.564 -13.203 -6.135 1.00 95.31 121 PRO A N 1
ATOM 965 C CA . PRO A 1 121 ? 4.168 -12.431 -7.326 1.00 95.31 121 PRO A CA 1
ATOM 966 C C . PRO A 1 121 ? 2.698 -12.533 -7.768 1.00 95.31 121 PRO A C 1
ATOM 968 O O . PRO A 1 121 ? 2.111 -11.573 -8.278 1.00 95.31 121 PRO A O 1
ATOM 971 N N . ARG A 1 122 ? 2.092 -13.710 -7.556 1.00 96.75 122 ARG A N 1
ATOM 972 C CA . ARG A 1 122 ? 0.716 -14.041 -7.965 1.00 96.75 122 ARG A CA 1
ATOM 973 C C . ARG A 1 122 ? -0.364 -13.619 -6.968 1.00 96.75 122 ARG A C 1
ATOM 975 O O . ARG A 1 122 ? -1.551 -13.774 -7.257 1.00 96.75 122 ARG A O 1
ATOM 982 N N . SER A 1 123 ? 0.045 -13.216 -5.770 1.00 97.69 123 SER A N 1
ATOM 983 C CA . SER A 1 123 ? -0.847 -13.019 -4.631 1.00 97.69 123 SER A CA 1
ATOM 984 C C . SER A 1 123 ? -0.694 -11.633 -4.036 1.00 97.69 123 SER A C 1
ATOM 986 O O . SER A 1 123 ? -1.708 -11.006 -3.776 1.00 97.69 123 SER A O 1
ATOM 988 N N . LEU A 1 124 ? 0.526 -11.147 -3.836 1.00 98.19 124 LEU A N 1
ATOM 989 C CA . LEU A 1 124 ? 0.796 -9.906 -3.122 1.00 98.19 124 LEU A CA 1
ATOM 990 C C . LEU A 1 124 ? 1.724 -9.026 -3.948 1.00 98.19 124 LEU A C 1
ATOM 992 O O . LEU A 1 124 ? 2.728 -9.514 -4.464 1.00 98.19 124 LEU A O 1
ATOM 996 N N . ARG A 1 125 ? 1.411 -7.733 -4.039 1.00 98.00 125 ARG A N 1
ATOM 997 C CA . ARG A 1 125 ? 2.336 -6.705 -4.528 1.00 98.00 125 ARG A CA 1
ATOM 998 C C . ARG A 1 125 ? 2.179 -5.409 -3.748 1.00 98.00 125 ARG A C 1
ATOM 1000 O O . ARG A 1 125 ? 1.123 -5.145 -3.171 1.00 98.00 125 ARG A O 1
ATOM 1007 N N . PHE A 1 126 ? 3.219 -4.589 -3.793 1.00 98.31 126 PHE A N 1
ATOM 1008 C CA . PHE A 1 126 ? 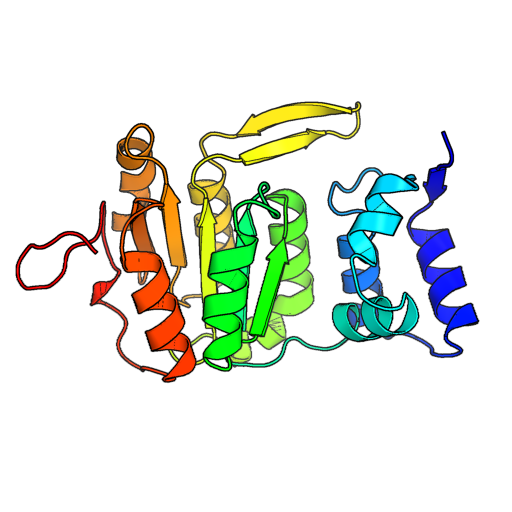3.228 -3.251 -3.218 1.00 98.31 126 PHE A CA 1
ATOM 1009 C C . PHE A 1 126 ? 3.469 -2.204 -4.300 1.00 98.31 126 PHE A C 1
ATOM 1011 O O . PHE A 1 126 ? 4.250 -2.417 -5.228 1.00 98.31 126 PHE A O 1
ATOM 1018 N N . VAL A 1 127 ? 2.816 -1.060 -4.142 1.00 97.62 127 VAL A N 1
ATOM 1019 C CA . VAL A 1 127 ? 3.088 0.168 -4.888 1.00 97.62 127 VAL A CA 1
ATOM 1020 C C . VAL A 1 127 ? 3.348 1.278 -3.880 1.00 97.62 127 VAL A C 1
ATOM 1022 O O . VAL A 1 127 ? 2.636 1.377 -2.882 1.00 97.62 127 VAL A O 1
ATOM 1025 N N . SER A 1 128 ? 4.362 2.099 -4.132 1.00 97.25 128 SER A N 1
ATOM 1026 C CA . SER A 1 128 ? 4.655 3.296 -3.339 1.00 97.25 128 SER A CA 1
ATOM 1027 C C . SER A 1 128 ? 5.032 4.450 -4.252 1.00 97.25 128 SER A C 1
ATOM 1029 O O . SER A 1 128 ? 5.673 4.227 -5.273 1.00 97.25 128 SER A O 1
ATOM 1031 N N . ASP A 1 129 ? 4.701 5.680 -3.877 1.00 94.81 129 ASP A N 1
ATOM 1032 C CA . ASP A 1 129 ? 5.397 6.853 -4.409 1.00 94.81 129 ASP A CA 1
ATOM 1033 C C . ASP A 1 129 ? 6.815 6.984 -3.827 1.00 94.81 129 ASP A C 1
ATOM 1035 O O . ASP A 1 129 ? 7.145 6.386 -2.795 1.00 94.81 129 ASP A O 1
ATOM 1039 N N . GLN A 1 130 ? 7.672 7.738 -4.523 1.00 94.69 130 GLN A N 1
ATOM 1040 C CA . GLN A 1 130 ? 9.010 8.081 -4.033 1.00 94.69 130 GLN A CA 1
ATOM 1041 C C . GLN A 1 130 ? 8.964 9.136 -2.924 1.00 94.69 130 GLN A C 1
ATOM 1043 O O . GLN A 1 130 ? 9.659 8.996 -1.916 1.00 94.69 130 GLN A O 1
ATOM 1048 N N . ASN A 1 131 ? 8.160 10.180 -3.128 1.00 93.50 131 ASN A N 1
ATOM 1049 C CA . ASN A 1 131 ? 8.036 11.311 -2.219 1.00 93.50 131 ASN A CA 1
ATOM 1050 C C . ASN A 1 131 ? 6.644 11.305 -1.596 1.00 93.50 131 ASN A C 1
ATOM 1052 O O . ASN A 1 131 ? 5.685 10.985 -2.290 1.00 93.50 131 ASN A O 1
ATOM 1056 N N . ARG A 1 132 ? 6.544 11.700 -0.326 1.00 93.25 132 ARG A N 1
ATOM 1057 C CA . ARG A 1 132 ? 5.272 11.721 0.405 1.00 93.25 132 ARG A CA 1
ATOM 1058 C C . ARG A 1 132 ? 5.207 12.880 1.386 1.00 93.25 132 ARG A C 1
ATOM 1060 O O . ARG A 1 132 ? 6.180 13.121 2.104 1.00 93.25 132 ARG A O 1
ATOM 1067 N N . TYR A 1 133 ? 4.078 13.569 1.464 1.00 92.06 133 TYR A N 1
ATOM 1068 C CA . TYR A 1 133 ? 3.802 14.533 2.520 1.00 92.06 133 TYR A CA 1
ATOM 1069 C C . TYR A 1 133 ? 3.360 13.811 3.799 1.00 92.06 133 TYR A C 1
ATOM 1071 O O . TYR A 1 133 ? 2.388 13.064 3.834 1.00 92.06 133 TYR A O 1
ATOM 1079 N N . GLU A 1 134 ? 4.090 14.045 4.886 1.00 87.50 134 GLU A N 1
ATOM 1080 C CA . GLU A 1 134 ? 3.862 13.408 6.181 1.00 87.50 134 GLU A CA 1
ATOM 1081 C C . GLU A 1 134 ? 3.319 14.432 7.183 1.00 87.50 134 GLU A C 1
ATOM 1083 O O . GLU A 1 134 ? 3.962 15.453 7.450 1.00 87.50 134 GLU A O 1
ATOM 1088 N N . LEU A 1 135 ? 2.143 14.151 7.756 1.00 85.19 135 LEU A N 1
ATOM 1089 C CA . LEU A 1 135 ? 1.560 14.941 8.841 1.00 85.19 135 LEU A CA 1
ATOM 1090 C C . LEU A 1 135 ? 2.126 14.490 10.193 1.00 85.19 135 LEU A C 1
ATOM 1092 O O . LEU A 1 135 ? 1.966 13.340 10.611 1.00 85.19 135 LEU A O 1
ATOM 1096 N N . HIS A 1 136 ? 2.746 15.424 10.906 1.00 81.12 136 HIS A N 1
ATOM 1097 C CA . HIS A 1 136 ? 3.295 15.202 12.241 1.00 81.12 136 HIS A CA 1
ATOM 1098 C C . HIS A 1 136 ? 2.279 15.520 13.341 1.00 81.12 136 HIS A C 1
ATOM 1100 O O . HIS A 1 136 ? 1.282 16.208 13.135 1.00 81.12 136 HIS A O 1
ATOM 1106 N N . ARG A 1 137 ? 2.553 15.050 14.565 1.00 77.06 137 ARG A N 1
ATOM 1107 C CA . ARG A 1 137 ? 1.658 15.231 15.729 1.00 77.06 137 ARG A CA 1
ATOM 1108 C C . ARG A 1 137 ? 1.409 16.690 16.113 1.00 77.06 137 ARG A C 1
ATOM 1110 O O . ARG A 1 137 ? 0.372 16.996 16.683 1.00 77.06 137 ARG A O 1
ATOM 1117 N N . ASN A 1 138 ? 2.363 17.566 15.827 1.00 79.56 138 ASN A N 1
ATOM 1118 C CA . ASN A 1 138 ? 2.256 19.013 16.026 1.00 79.56 138 ASN A CA 1
ATOM 1119 C C . ASN A 1 138 ? 1.456 19.712 14.904 1.00 79.56 138 ASN A C 1
ATOM 1121 O O . ASN A 1 138 ? 1.380 20.935 14.897 1.00 79.56 138 ASN A O 1
ATOM 1125 N N . GLY A 1 139 ? 0.903 18.960 13.945 1.00 80.25 139 GLY A N 1
ATOM 1126 C CA . GLY A 1 139 ? 0.141 19.484 12.815 1.00 80.25 139 GLY A CA 1
ATOM 1127 C C . GLY A 1 139 ? 0.991 19.966 11.638 1.00 80.25 139 GLY A C 1
ATOM 1128 O O . GLY A 1 139 ? 0.429 20.395 10.635 1.00 80.25 139 GLY A O 1
ATOM 1129 N N . THR A 1 140 ? 2.326 19.898 11.716 1.00 85.50 140 THR A N 1
ATOM 1130 C CA . THR A 1 140 ? 3.183 20.305 10.594 1.00 85.50 140 THR A CA 1
ATOM 1131 C C . THR A 1 140 ? 3.215 19.230 9.517 1.00 85.50 140 THR A C 1
ATOM 1133 O O . THR A 1 140 ? 3.316 18.045 9.837 1.00 85.50 140 THR A O 1
ATOM 1136 N N . VAL A 1 141 ? 3.193 19.650 8.254 1.00 89.25 141 VAL A N 1
ATOM 1137 C CA . VAL A 1 141 ? 3.349 18.774 7.089 1.00 89.25 141 VAL A CA 1
ATOM 1138 C C . VAL A 1 141 ? 4.769 18.917 6.549 1.00 89.25 141 VAL A C 1
ATOM 1140 O O . VAL A 1 141 ? 5.234 20.034 6.329 1.00 89.25 141 VAL A O 1
ATOM 1143 N N . THR A 1 142 ? 5.463 17.802 6.330 1.00 92.12 142 THR A N 1
ATOM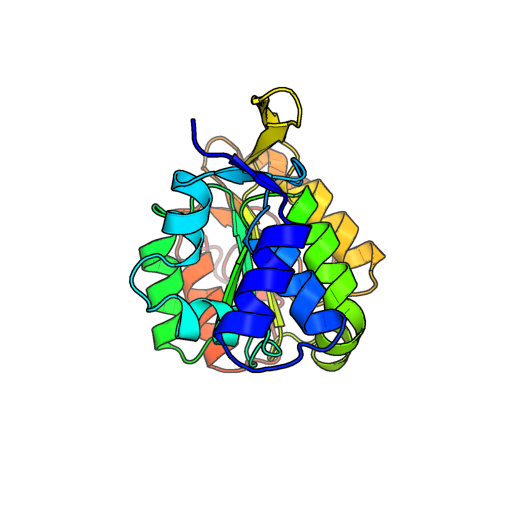 1144 C CA . THR A 1 142 ? 6.813 17.794 5.740 1.00 92.12 142 THR A CA 1
ATOM 1145 C C . THR A 1 142 ? 6.872 16.874 4.536 1.00 92.12 142 THR A C 1
ATOM 1147 O O . THR A 1 142 ? 6.321 15.778 4.588 1.00 92.12 142 THR A O 1
ATOM 1150 N N . LEU A 1 143 ? 7.601 17.269 3.495 1.00 93.19 143 LEU A N 1
ATOM 1151 C CA . LEU A 1 143 ? 7.888 16.392 2.366 1.00 93.19 143 LEU A CA 1
ATOM 1152 C C . LEU A 1 143 ? 9.018 15.415 2.726 1.00 93.19 143 LEU A C 1
ATOM 1154 O O . LEU A 1 143 ? 10.137 15.833 3.019 1.00 93.19 143 LEU A O 1
ATOM 1158 N N . ASN A 1 144 ? 8.726 14.119 2.689 1.00 93.44 144 ASN A N 1
ATOM 1159 C CA . ASN A 1 144 ? 9.701 13.042 2.802 1.00 93.44 144 ASN A CA 1
ATOM 1160 C C . ASN A 1 144 ? 10.096 12.566 1.397 1.00 93.44 144 ASN A C 1
ATOM 1162 O O . ASN A 1 144 ? 9.341 11.832 0.762 1.00 93.44 144 ASN A O 1
ATOM 1166 N N . ASN A 1 145 ? 11.281 12.961 0.926 1.00 93.25 145 ASN A N 1
ATOM 1167 C CA . ASN A 1 145 ? 11.792 12.584 -0.401 1.00 93.25 145 ASN A CA 1
ATOM 1168 C C . ASN A 1 145 ? 12.328 11.143 -0.478 1.00 93.25 145 ASN A C 1
ATOM 1170 O O . ASN A 1 145 ? 12.723 10.683 -1.545 1.00 93.25 145 ASN A O 1
ATOM 1174 N N . GLU A 1 146 ? 12.369 10.437 0.651 1.00 94.94 146 GLU A N 1
ATOM 1175 C CA . GLU A 1 146 ? 12.875 9.067 0.777 1.00 94.94 146 GLU A CA 1
ATOM 1176 C C . GLU A 1 146 ? 11.756 8.083 1.143 1.00 94.94 146 GLU A C 1
ATOM 1178 O O . GLU A 1 146 ? 12.016 6.944 1.535 1.00 94.94 146 GLU A O 1
ATOM 1183 N N . ALA A 1 147 ? 10.493 8.507 1.051 1.00 95.69 147 ALA A N 1
ATOM 1184 C CA . ALA A 1 147 ? 9.350 7.723 1.500 1.00 95.69 147 ALA A CA 1
ATOM 1185 C C . ALA A 1 147 ? 9.290 6.341 0.823 1.00 95.69 147 ALA A C 1
ATOM 1187 O O . ALA A 1 147 ? 9.028 5.339 1.498 1.00 95.69 147 ALA A O 1
ATOM 1188 N N . GLY A 1 148 ? 9.595 6.286 -0.479 1.00 96.50 148 GLY A N 1
ATOM 1189 C CA . GLY A 1 148 ? 9.686 5.047 -1.252 1.00 96.50 148 GLY A CA 1
ATOM 1190 C C . GLY A 1 148 ? 10.801 4.114 -0.770 1.00 96.50 148 GLY A C 1
ATOM 1191 O O . GLY A 1 148 ? 10.561 2.926 -0.546 1.00 96.50 148 GLY A O 1
ATOM 1192 N N . GLU A 1 149 ? 12.000 4.646 -0.520 1.00 97.06 149 GLU A N 1
ATOM 1193 C CA . GLU A 1 149 ? 13.139 3.847 -0.054 1.00 97.06 149 GLU A CA 1
ATOM 1194 C C . GLU A 1 149 ? 12.888 3.308 1.355 1.00 97.06 149 GLU A C 1
ATOM 1196 O O . GLU A 1 149 ? 13.037 2.114 1.619 1.00 97.06 149 GLU A O 1
ATOM 1201 N N . GLN A 1 150 ? 12.437 4.180 2.259 1.00 97.50 150 GLN A N 1
ATOM 1202 C CA . GLN A 1 150 ? 12.190 3.838 3.654 1.00 97.50 150 GLN A CA 1
ATOM 1203 C C . GLN A 1 150 ? 11.122 2.756 3.810 1.00 97.50 150 GLN A C 1
ATOM 1205 O O . GLN A 1 150 ? 11.220 1.936 4.730 1.00 97.50 150 GLN A O 1
ATOM 1210 N N . ILE A 1 151 ? 10.078 2.765 2.972 1.00 97.75 151 ILE A N 1
ATOM 1211 C CA . ILE A 1 151 ? 9.021 1.756 3.050 1.00 97.75 151 ILE A CA 1
ATOM 1212 C C . ILE A 1 151 ? 9.432 0.446 2.384 1.00 97.75 151 ILE A C 1
ATOM 1214 O O . ILE A 1 151 ? 9.171 -0.616 2.942 1.00 97.75 151 ILE A O 1
ATOM 1218 N N . MET A 1 152 ? 10.132 0.509 1.250 1.00 97.38 152 MET A N 1
ATOM 1219 C CA . MET A 1 152 ? 10.669 -0.669 0.573 1.00 97.38 152 MET A CA 1
ATOM 1220 C C . MET A 1 152 ? 11.656 -1.403 1.489 1.00 97.38 152 MET A C 1
ATOM 1222 O O . MET A 1 152 ? 11.478 -2.598 1.738 1.00 97.38 152 MET A O 1
ATOM 1226 N N . LYS A 1 153 ? 12.622 -0.682 2.077 1.00 98.00 153 LYS A N 1
ATOM 1227 C CA . LYS A 1 153 ? 13.605 -1.255 3.004 1.00 98.00 153 LYS A CA 1
ATOM 1228 C C . LYS A 1 153 ? 12.908 -1.933 4.177 1.00 98.00 153 LYS A C 1
ATOM 1230 O O . LYS A 1 153 ? 13.205 -3.078 4.497 1.00 98.00 153 LYS A O 1
ATOM 1235 N N . PHE A 1 154 ? 11.911 -1.263 4.751 1.00 98.31 154 PHE A N 1
ATOM 1236 C CA . PHE A 1 154 ? 11.112 -1.814 5.836 1.00 98.31 154 PHE A CA 1
ATOM 1237 C C . PHE A 1 154 ? 10.360 -3.099 5.439 1.00 98.31 154 PHE A C 1
ATOM 1239 O O . PHE A 1 154 ? 10.377 -4.070 6.189 1.00 98.31 154 PHE A O 1
ATOM 1246 N N . ILE A 1 155 ? 9.719 -3.146 4.263 1.00 98.31 155 ILE A N 1
ATOM 1247 C CA . ILE A 1 155 ? 9.033 -4.358 3.773 1.00 98.31 155 ILE A CA 1
ATOM 1248 C C . ILE A 1 155 ? 10.020 -5.532 3.684 1.00 98.31 155 ILE A C 1
ATOM 1250 O O . ILE A 1 155 ? 9.698 -6.648 4.103 1.00 98.31 155 ILE A O 1
ATOM 1254 N N . ARG A 1 156 ? 11.239 -5.277 3.193 1.00 97.56 156 ARG A N 1
ATOM 1255 C CA . ARG A 1 156 ? 12.302 -6.287 3.099 1.00 97.56 156 ARG A CA 1
ATOM 1256 C C . ARG A 1 156 ? 12.816 -6.719 4.475 1.00 97.56 156 ARG A C 1
ATOM 1258 O O . ARG A 1 156 ? 12.965 -7.915 4.701 1.00 97.56 156 ARG A O 1
ATOM 1265 N N . GLU A 1 157 ? 12.994 -5.795 5.419 1.00 97.62 157 GLU A N 1
ATOM 1266 C CA . GLU A 1 157 ? 13.360 -6.092 6.818 1.00 97.62 157 GLU A CA 1
ATOM 1267 C C . GLU A 1 157 ? 12.298 -6.936 7.544 1.00 97.62 157 GLU A C 1
ATOM 1269 O O . GLU A 1 157 ? 12.623 -7.780 8.379 1.00 97.62 157 GLU A O 1
ATOM 1274 N N . GLU A 1 158 ? 11.019 -6.782 7.193 1.00 97.69 158 GLU A N 1
ATOM 1275 C CA . GLU A 1 158 ? 9.950 -7.647 7.702 1.00 97.69 158 GLU A CA 1
ATOM 1276 C C . GLU A 1 158 ? 9.985 -9.065 7.087 1.00 97.69 158 GLU A C 1
ATOM 1278 O O . GLU A 1 158 ? 9.264 -9.963 7.547 1.00 97.69 158 GLU A O 1
ATOM 1283 N N . GLY A 1 159 ? 10.869 -9.307 6.112 1.00 97.12 159 GLY A N 1
ATOM 1284 C CA . GLY A 1 159 ? 11.073 -10.575 5.414 1.00 97.12 159 GLY A CA 1
ATOM 1285 C C . GLY A 1 159 ? 9.967 -10.880 4.410 1.00 97.12 159 GLY A C 1
ATOM 1286 O O . GLY A 1 159 ? 9.521 -12.025 4.356 1.00 97.12 159 GLY A O 1
ATOM 1287 N N . ILE A 1 160 ? 9.471 -9.851 3.714 1.00 97.94 160 ILE A N 1
ATOM 1288 C CA . ILE A 1 160 ? 8.484 -9.947 2.633 1.00 97.94 160 ILE A CA 1
ATOM 1289 C C . ILE A 1 160 ? 9.197 -9.630 1.311 1.00 97.94 160 ILE A C 1
ATOM 1291 O O . ILE A 1 160 ? 9.769 -8.547 1.158 1.00 97.94 160 ILE A O 1
ATOM 1295 N N . TYR A 1 161 ? 9.145 -10.550 0.349 1.00 96.00 161 TYR A N 1
ATOM 1296 C CA . TYR A 1 161 ? 9.862 -10.490 -0.935 1.00 96.00 161 TYR A CA 1
ATOM 1297 C C . TYR A 1 161 ? 8.945 -10.318 -2.154 1.00 96.00 161 TYR A C 1
ATOM 1299 O O . TYR A 1 161 ? 9.400 -10.351 -3.299 1.00 96.00 161 TYR A O 1
ATOM 1307 N N . ALA A 1 162 ? 7.657 -10.081 -1.921 1.00 96.50 162 ALA A N 1
ATOM 1308 C CA . ALA A 1 162 ? 6.680 -9.738 -2.937 1.00 96.50 162 ALA A CA 1
ATOM 1309 C C . ALA A 1 162 ? 7.149 -8.540 -3.788 1.00 96.50 162 ALA A C 1
ATOM 1311 O O . ALA A 1 162 ? 7.874 -7.668 -3.283 1.00 96.50 162 ALA A O 1
ATOM 1312 N N . PRO A 1 163 ? 6.728 -8.471 -5.066 1.00 97.31 163 PRO A N 1
ATOM 1313 C CA . PRO A 1 163 ? 7.078 -7.371 -5.952 1.00 97.31 163 PRO A CA 1
ATOM 1314 C C . PRO A 1 163 ? 6.717 -5.999 -5.377 1.00 97.31 163 PRO A C 1
ATOM 1316 O O . PRO A 1 163 ? 5.605 -5.808 -4.875 1.00 97.31 163 PRO A O 1
ATOM 1319 N N . ILE A 1 164 ? 7.639 -5.043 -5.499 1.00 97.62 164 ILE A N 1
ATOM 1320 C CA . ILE A 1 164 ? 7.453 -3.640 -5.112 1.00 97.62 164 ILE A CA 1
ATOM 1321 C C . ILE A 1 164 ? 7.697 -2.761 -6.340 1.00 97.62 164 ILE A C 1
ATOM 1323 O O . ILE A 1 164 ? 8.731 -2.880 -6.996 1.00 97.62 164 ILE A O 1
ATOM 1327 N N . LEU A 1 165 ? 6.762 -1.861 -6.633 1.00 96.81 165 LEU A N 1
ATOM 1328 C CA . LEU A 1 165 ? 6.905 -0.868 -7.693 1.00 96.81 165 LEU A CA 1
ATOM 1329 C C . LEU A 1 165 ? 6.882 0.546 -7.106 1.00 96.81 165 LEU A C 1
ATOM 1331 O O . LEU A 1 165 ? 5.906 0.944 -6.469 1.00 96.81 165 LEU A O 1
ATOM 1335 N N . ILE A 1 166 ? 7.951 1.305 -7.340 1.00 96.69 166 ILE A N 1
ATOM 1336 C CA . ILE A 1 166 ? 8.044 2.717 -6.975 1.00 96.69 166 ILE A CA 1
ATOM 1337 C C . ILE A 1 166 ? 7.549 3.564 -8.148 1.00 96.69 166 ILE A C 1
ATOM 1339 O O . ILE A 1 166 ? 8.159 3.583 -9.216 1.00 96.69 166 ILE A O 1
ATOM 1343 N N . LEU A 1 167 ? 6.439 4.268 -7.956 1.00 94.06 167 LEU A N 1
ATOM 1344 C CA . LEU A 1 167 ? 5.935 5.246 -8.911 1.00 94.06 167 LEU A CA 1
ATOM 1345 C C . LEU A 1 167 ? 6.545 6.612 -8.605 1.00 94.06 167 LEU A C 1
ATOM 1347 O O . LEU A 1 167 ? 6.641 7.032 -7.453 1.00 94.06 167 LEU A O 1
ATOM 1351 N N . THR A 1 168 ? 6.975 7.325 -9.635 1.00 91.44 168 THR A N 1
ATOM 1352 C CA . THR A 1 168 ? 7.631 8.621 -9.446 1.00 91.44 168 THR A CA 1
ATOM 1353 C C . THR A 1 168 ? 7.425 9.531 -10.648 1.00 91.44 168 THR A C 1
ATOM 1355 O O . THR A 1 168 ? 7.041 9.088 -11.731 1.00 91.44 168 THR A O 1
ATOM 1358 N N . SER A 1 169 ? 7.657 10.824 -10.463 1.00 88.06 169 SER A N 1
ATOM 1359 C CA . SER A 1 169 ? 7.652 11.786 -11.560 1.00 88.06 169 SER A CA 1
ATOM 1360 C C . SER A 1 169 ? 8.963 11.711 -12.349 1.00 88.06 169 SER A C 1
ATOM 1362 O O . SER A 1 169 ? 9.992 11.251 -11.847 1.00 88.06 169 SER A O 1
ATOM 1364 N N . GLY A 1 170 ? 8.966 12.248 -13.572 1.00 84.69 170 GLY A N 1
ATOM 1365 C CA . GLY A 1 170 ? 10.200 12.389 -14.353 1.00 84.69 170 GLY A CA 1
ATOM 1366 C C . GLY A 1 170 ? 11.274 13.218 -13.639 1.00 84.69 170 GLY A C 1
ATOM 1367 O O . GLY A 1 170 ? 12.461 12.966 -13.811 1.00 84.69 170 GLY A O 1
ATOM 1368 N N . GLN A 1 171 ? 10.871 14.158 -12.779 1.00 84.81 171 GLN A N 1
ATOM 1369 C CA . GLN A 1 171 ? 11.799 14.976 -11.996 1.00 84.81 171 GLN A CA 1
ATOM 1370 C C . GLN A 1 171 ? 12.461 14.184 -10.865 1.00 84.81 171 GLN A C 1
ATOM 1372 O O . GLN A 1 171 ? 13.623 14.426 -10.565 1.00 84.81 171 GLN A O 1
ATOM 1377 N N . SER A 1 172 ? 11.762 13.217 -10.265 1.00 86.38 172 SER A N 1
ATOM 1378 C CA . SER A 1 172 ? 12.247 12.453 -9.107 1.00 86.38 172 SER A CA 1
ATOM 1379 C C . SER A 1 172 ? 12.703 11.034 -9.448 1.00 86.38 172 SER A C 1
ATOM 1381 O O . SER A 1 172 ? 13.110 10.300 -8.550 1.00 86.38 172 SER A O 1
ATOM 1383 N N . ILE A 1 173 ? 12.681 10.631 -10.724 1.00 87.94 173 ILE A N 1
ATOM 1384 C CA . ILE A 1 173 ? 13.091 9.279 -11.128 1.00 87.94 173 ILE A CA 1
ATOM 1385 C C . ILE A 1 173 ? 14.508 8.959 -10.666 1.00 87.94 173 ILE A C 1
ATOM 1387 O O . ILE A 1 173 ? 14.713 7.897 -10.091 1.00 87.94 173 ILE A O 1
ATOM 1391 N N . HIS A 1 174 ? 15.446 9.901 -10.790 1.00 88.81 174 HIS A N 1
ATOM 1392 C CA . HIS A 1 174 ? 16.849 9.735 -10.400 1.00 88.81 174 HIS A CA 1
ATOM 1393 C C . HIS A 1 174 ? 17.049 9.357 -8.921 1.00 88.81 174 HIS A C 1
ATOM 1395 O O . HIS A 1 174 ? 18.028 8.684 -8.604 1.00 88.81 174 HIS A O 1
ATOM 1401 N N . LEU A 1 175 ? 16.105 9.710 -8.040 1.00 92.31 175 LEU A N 1
ATOM 1402 C CA . LEU A 1 175 ? 16.123 9.352 -6.617 1.00 92.31 175 LEU A CA 1
ATOM 1403 C C . LEU A 1 175 ? 15.790 7.876 -6.367 1.00 92.31 175 LEU A C 1
ATOM 1405 O O . LEU A 1 175 ? 16.019 7.370 -5.279 1.00 92.31 175 LEU A O 1
ATOM 1409 N N . THR A 1 176 ? 15.264 7.166 -7.367 1.00 94.69 176 THR A N 1
ATOM 1410 C CA . THR A 1 176 ? 14.796 5.780 -7.222 1.00 94.69 176 THR A CA 1
ATOM 1411 C C . THR A 1 176 ? 15.842 4.727 -7.572 1.00 94.69 176 THR A C 1
ATOM 1413 O O . THR A 1 176 ? 15.521 3.546 -7.601 1.00 94.69 176 THR A O 1
ATOM 1416 N N . ARG A 1 177 ? 17.103 5.101 -7.834 1.00 93.69 177 ARG A N 1
ATOM 1417 C CA . ARG A 1 177 ? 18.162 4.132 -8.195 1.00 93.69 177 ARG A CA 1
ATOM 1418 C C . ARG A 1 177 ? 18.385 3.046 -7.146 1.00 93.69 177 ARG A C 1
ATOM 1420 O O . ARG A 1 177 ? 18.805 1.950 -7.495 1.00 93.69 177 ARG A O 1
ATOM 1427 N N . TYR A 1 178 ? 18.041 3.313 -5.887 1.00 94.69 178 TYR A N 1
ATOM 1428 C CA . TYR A 1 178 ? 18.128 2.318 -4.822 1.00 94.69 178 TYR A CA 1
ATOM 1429 C C . TYR A 1 178 ? 17.362 1.025 -5.145 1.00 94.69 178 TYR A C 1
ATOM 1431 O O . TYR A 1 178 ? 17.737 -0.012 -4.615 1.00 94.69 178 TYR A O 1
ATOM 1439 N N . VAL A 1 179 ? 16.329 1.043 -6.007 1.00 95.19 179 VAL A N 1
ATOM 1440 C CA . VAL A 1 179 ? 15.538 -0.157 -6.353 1.00 95.19 179 VAL A CA 1
ATOM 1441 C C . VAL A 1 179 ? 16.382 -1.276 -6.961 1.00 95.19 179 VAL A C 1
ATOM 1443 O O . VAL A 1 179 ? 16.030 -2.441 -6.817 1.00 95.19 179 VAL A O 1
ATOM 1446 N N . GLU A 1 180 ? 17.507 -0.942 -7.596 1.00 93.00 180 GLU A N 1
ATOM 1447 C CA . GLU A 1 180 ? 18.429 -1.911 -8.200 1.00 93.00 180 GLU A CA 1
ATOM 1448 C C . GLU A 1 180 ? 19.136 -2.781 -7.152 1.00 93.00 180 GLU A C 1
ATOM 1450 O O . GLU A 1 180 ? 19.554 -3.897 -7.450 1.00 93.00 180 GLU A O 1
ATOM 1455 N N . SER A 1 181 ? 19.220 -2.301 -5.910 1.00 93.88 181 SER A N 1
ATOM 1456 C CA . SER A 1 181 ? 19.841 -3.014 -4.793 1.00 93.88 181 SER A CA 1
ATOM 1457 C C . SER A 1 181 ? 18.895 -3.994 -4.092 1.00 93.88 181 SER A C 1
ATOM 1459 O O . SER A 1 181 ? 19.300 -4.631 -3.119 1.00 93.88 181 SER A O 1
ATOM 1461 N N . TYR A 1 182 ? 17.636 -4.111 -4.534 1.00 92.94 182 TYR A N 1
ATOM 1462 C CA . TYR A 1 182 ? 16.628 -4.936 -3.871 1.00 92.94 182 TYR A CA 1
ATOM 1463 C C . TYR A 1 182 ? 15.895 -5.839 -4.857 1.00 92.94 182 TYR A C 1
ATOM 1465 O O . TYR A 1 182 ? 15.284 -5.389 -5.827 1.00 92.94 182 TYR A O 1
ATOM 1473 N N . ASP A 1 183 ? 15.864 -7.133 -4.547 1.00 90.81 183 ASP A N 1
ATOM 1474 C CA . ASP A 1 183 ? 15.147 -8.117 -5.352 1.00 90.81 183 ASP A CA 1
ATOM 1475 C C . ASP A 1 183 ? 13.673 -7.750 -5.544 1.00 90.81 183 ASP A C 1
ATOM 1477 O O . ASP A 1 183 ? 13.024 -7.186 -4.655 1.00 90.81 183 ASP A O 1
ATOM 1481 N N . MET A 1 184 ? 13.140 -8.101 -6.719 1.00 92.75 184 MET A N 1
ATOM 1482 C CA . MET A 1 184 ? 11.731 -7.915 -7.082 1.00 92.75 184 MET A CA 1
ATOM 1483 C C . MET A 1 184 ? 11.245 -6.466 -6.909 1.00 92.75 184 MET A C 1
ATOM 1485 O O . MET A 1 184 ? 10.080 -6.232 -6.587 1.00 92.75 184 MET A O 1
ATOM 1489 N N . THR A 1 185 ? 12.140 -5.496 -7.098 1.00 94.94 185 THR A N 1
ATOM 1490 C CA . THR A 1 185 ? 11.858 -4.072 -6.907 1.00 94.94 185 THR A CA 1
ATOM 1491 C C . THR A 1 185 ? 12.199 -3.307 -8.174 1.00 94.94 185 THR A C 1
ATOM 1493 O O . THR A 1 185 ? 13.215 -3.571 -8.819 1.00 94.94 185 THR A O 1
ATOM 1496 N N . GLY A 1 186 ? 11.348 -2.358 -8.540 1.00 94.88 186 GLY A N 1
ATOM 1497 C CA . GLY A 1 186 ? 11.599 -1.473 -9.667 1.00 94.88 186 GLY A CA 1
ATOM 1498 C C . GLY A 1 186 ? 10.973 -0.110 -9.494 1.00 94.88 186 GLY A C 1
ATOM 1499 O O . GLY A 1 186 ? 10.175 0.104 -8.579 1.00 94.88 186 GLY A O 1
ATOM 1500 N N . SER A 1 187 ? 11.314 0.803 -10.395 1.00 94.81 187 SER A N 1
ATOM 1501 C CA . SER A 1 187 ? 10.694 2.121 -10.467 1.00 94.81 187 SER A CA 1
ATOM 1502 C C . SER A 1 187 ? 10.212 2.440 -11.872 1.00 94.81 187 SER A C 1
ATOM 1504 O O . SER A 1 187 ? 10.858 2.080 -12.853 1.00 94.81 187 SER A O 1
ATOM 1506 N N . VAL A 1 188 ? 9.073 3.120 -11.983 1.00 93.12 188 VAL A N 1
ATOM 1507 C CA . VAL A 1 188 ? 8.514 3.578 -13.263 1.00 93.12 188 VAL A CA 1
ATOM 1508 C C . VAL A 1 188 ? 7.925 4.975 -13.119 1.00 93.12 188 VAL A C 1
ATOM 1510 O O . VAL A 1 188 ? 7.622 5.437 -12.015 1.00 93.12 188 VAL A O 1
ATOM 1513 N N . LEU A 1 189 ? 7.763 5.651 -14.254 1.00 90.38 189 LEU A N 1
ATOM 1514 C CA . LEU A 1 189 ? 7.111 6.951 -14.288 1.00 90.38 189 LEU A CA 1
ATOM 1515 C C . LEU A 1 189 ? 5.610 6.817 -14.011 1.00 90.38 189 LEU A C 1
ATOM 1517 O O . LEU A 1 189 ? 4.967 5.842 -14.400 1.00 90.38 189 LEU A O 1
ATOM 1521 N N . TRP A 1 190 ? 5.053 7.819 -13.340 1.00 85.62 190 TRP A N 1
ATOM 1522 C CA . TRP A 1 190 ? 3.649 7.872 -12.932 1.00 85.62 190 TRP A CA 1
ATOM 1523 C C . TRP A 1 190 ? 2.642 7.743 -14.088 1.00 85.62 190 TRP A C 1
ATOM 1525 O O . TRP A 1 190 ? 1.579 7.118 -13.965 1.00 85.62 190 TRP A O 1
ATOM 1535 N N . ASP A 1 191 ? 2.977 8.368 -15.211 1.00 82.56 191 ASP A N 1
ATOM 1536 C CA . ASP A 1 191 ? 2.205 8.437 -16.450 1.00 82.56 191 ASP A CA 1
ATOM 1537 C C . ASP A 1 191 ? 2.476 7.258 -17.401 1.00 82.56 191 ASP A C 1
ATOM 1539 O O . ASP A 1 191 ? 1.748 7.075 -18.378 1.00 82.56 191 ASP A O 1
ATOM 1543 N N . GLY A 1 192 ? 3.472 6.425 -17.089 1.00 80.38 192 GLY A N 1
ATOM 1544 C CA . GLY A 1 192 ? 3.830 5.233 -17.853 1.00 80.38 192 GLY A CA 1
ATOM 1545 C C . GLY A 1 192 ? 2.790 4.109 -17.782 1.00 80.38 192 GLY A C 1
ATOM 1546 O O . GLY A 1 192 ? 1.841 4.124 -16.985 1.00 80.38 192 GLY A O 1
ATOM 1547 N N . ARG A 1 193 ? 2.984 3.078 -18.616 1.00 87.12 193 ARG A N 1
ATOM 1548 C CA . ARG A 1 193 ? 2.143 1.871 -18.595 1.00 87.12 193 ARG A CA 1
ATOM 1549 C C . ARG A 1 193 ? 2.527 0.907 -17.473 1.00 87.12 193 ARG A C 1
ATOM 1551 O O . ARG A 1 193 ? 1.692 0.091 -17.083 1.00 87.12 193 ARG A O 1
ATOM 1558 N N . GLY A 1 194 ? 3.704 1.072 -16.871 1.00 89.62 194 GLY A N 1
ATOM 1559 C CA . GLY A 1 194 ? 4.269 0.162 -15.881 1.00 89.62 194 GLY A CA 1
ATOM 1560 C C . GLY A 1 194 ? 3.319 -0.194 -14.740 1.00 89.62 194 GLY A C 1
ATOM 1561 O O . GLY A 1 194 ? 3.170 -1.372 -14.425 1.00 89.62 194 GLY A O 1
ATOM 1562 N N . PHE A 1 195 ? 2.590 0.778 -14.177 1.00 93.56 195 PHE A N 1
ATOM 1563 C CA . PHE A 1 195 ? 1.566 0.484 -13.164 1.00 93.56 195 PHE A CA 1
ATOM 1564 C C . PHE A 1 195 ? 0.454 -0.432 -13.700 1.00 93.56 195 PHE A C 1
ATOM 1566 O O . PHE A 1 195 ? 0.060 -1.398 -13.045 1.00 93.56 195 PHE A O 1
ATOM 1573 N N . TYR A 1 196 ? -0.084 -0.118 -14.879 1.00 94.50 196 TYR A N 1
ATOM 1574 C CA . TYR A 1 196 ? -1.229 -0.821 -15.451 1.00 94.50 196 TYR A CA 1
ATOM 1575 C C . TYR A 1 196 ? -0.886 -2.271 -15.786 1.00 94.50 196 TYR A C 1
ATOM 1577 O O . TYR A 1 196 ? -1.698 -3.169 -15.543 1.00 94.50 196 TYR A O 1
ATOM 1585 N N . ASP A 1 197 ? 0.323 -2.505 -16.287 1.00 93.88 197 ASP A N 1
ATOM 1586 C CA . ASP A 1 197 ? 0.821 -3.843 -16.584 1.00 93.88 197 ASP A CA 1
ATOM 1587 C C . ASP A 1 197 ? 1.151 -4.615 -15.301 1.00 93.88 197 ASP A C 1
ATOM 1589 O O . ASP A 1 197 ? 0.828 -5.801 -15.191 1.00 93.88 197 ASP A O 1
ATOM 1593 N N . PHE A 1 198 ? 1.692 -3.935 -14.288 1.00 95.12 198 PHE A N 1
ATOM 1594 C CA . PHE A 1 198 ? 1.947 -4.502 -12.966 1.00 95.12 198 PHE A CA 1
ATOM 1595 C C . PHE A 1 198 ? 0.650 -4.947 -12.271 1.00 95.12 198 PHE A C 1
ATOM 1597 O O . PHE A 1 198 ? 0.551 -6.077 -11.788 1.00 95.12 198 PHE A O 1
ATOM 1604 N N . ALA A 1 199 ? -0.387 -4.107 -12.270 1.00 96.56 199 ALA A N 1
ATOM 1605 C CA . ALA A 1 199 ? -1.691 -4.447 -11.705 1.00 96.56 199 ALA A CA 1
ATOM 1606 C C . ALA A 1 199 ? -2.408 -5.542 -12.517 1.00 96.56 199 ALA A C 1
ATOM 1608 O O . ALA A 1 199 ? -2.996 -6.459 -11.940 1.00 96.56 199 ALA A O 1
ATOM 1609 N N . ALA A 1 200 ? -2.331 -5.502 -13.852 1.00 96.31 200 ALA A N 1
ATOM 1610 C CA . ALA A 1 200 ? -2.908 -6.541 -14.707 1.00 96.31 200 ALA A CA 1
ATOM 1611 C C . ALA A 1 200 ? -2.232 -7.903 -14.512 1.00 96.31 200 ALA A C 1
ATOM 1613 O O . ALA A 1 200 ? -2.914 -8.925 -14.443 1.00 96.31 200 ALA A O 1
ATOM 1614 N N . ALA A 1 201 ? -0.908 -7.928 -14.364 1.00 96.19 201 ALA A N 1
ATOM 1615 C CA . ALA A 1 201 ? -0.162 -9.146 -14.073 1.00 96.19 201 ALA A CA 1
ATOM 1616 C C . ALA A 1 201 ? -0.553 -9.764 -12.720 1.00 96.19 201 ALA A C 1
ATOM 1618 O O . ALA A 1 201 ? -0.648 -10.992 -12.623 1.00 96.19 201 ALA A O 1
ATOM 1619 N N . LEU A 1 202 ? -0.835 -8.932 -11.710 1.00 97.56 202 LEU A N 1
ATOM 1620 C CA . LEU A 1 202 ? -1.351 -9.385 -10.419 1.00 97.56 202 LEU A CA 1
ATOM 1621 C C . LEU A 1 202 ? -2.762 -9.975 -10.539 1.00 97.56 202 LEU A C 1
ATOM 1623 O O . LEU A 1 202 ? -3.003 -11.071 -10.035 1.00 97.56 202 LEU A O 1
ATOM 1627 N N . GLY A 1 203 ? -3.671 -9.297 -11.247 1.00 97.25 203 GLY A N 1
ATOM 1628 C CA . GLY A 1 203 ? -5.023 -9.809 -11.510 1.00 97.25 203 GLY A CA 1
ATOM 1629 C C . GLY A 1 203 ? -5.006 -11.143 -12.264 1.00 97.25 203 GLY A C 1
ATOM 1630 O O . GLY A 1 203 ? -5.735 -12.071 -11.924 1.00 97.25 203 GLY A O 1
ATOM 1631 N N . ALA A 1 204 ? -4.077 -11.293 -13.212 1.00 96.94 204 ALA A N 1
ATOM 1632 C CA . ALA A 1 204 ? -3.819 -12.544 -13.927 1.00 96.94 204 ALA A CA 1
ATOM 1633 C C . ALA A 1 204 ? -3.026 -13.587 -13.112 1.00 96.94 204 ALA A C 1
ATOM 1635 O O . ALA A 1 204 ? -2.715 -14.662 -13.629 1.00 96.94 204 ALA A O 1
ATOM 1636 N N . ARG A 1 205 ? -2.665 -13.285 -11.855 1.00 96.12 205 ARG A N 1
ATOM 1637 C CA . ARG A 1 205 ? -1.915 -14.162 -10.941 1.00 96.12 205 ARG A CA 1
ATOM 1638 C C . ARG A 1 205 ? -0.618 -14.714 -11.552 1.00 96.12 205 ARG A C 1
ATOM 1640 O O . ARG A 1 205 ? -0.275 -15.888 -11.371 1.00 96.12 205 ARG A O 1
ATOM 1647 N N . ARG A 1 206 ? 0.120 -13.873 -12.287 1.00 94.12 206 ARG A N 1
ATOM 1648 C CA . ARG A 1 206 ? 1.392 -14.262 -12.919 1.00 94.12 206 ARG A CA 1
ATOM 1649 C C . ARG A 1 206 ? 2.441 -14.664 -11.877 1.00 94.12 206 ARG A C 1
ATOM 1651 O O . ARG A 1 206 ? 2.512 -14.099 -10.792 1.00 94.12 206 ARG A O 1
ATOM 1658 N N . LYS A 1 207 ? 3.267 -15.659 -12.226 1.00 87.25 207 LYS A N 1
ATOM 1659 C CA . LYS A 1 207 ? 4.333 -16.197 -11.355 1.00 87.25 207 LYS A CA 1
ATOM 1660 C C . LYS A 1 207 ? 5.697 -15.528 -11.565 1.00 87.25 207 LYS A C 1
ATOM 1662 O O . LYS A 1 207 ? 6.493 -15.507 -10.635 1.00 87.25 207 LYS A O 1
ATOM 1667 N N . SER A 1 208 ? 5.969 -15.030 -12.773 1.00 82.81 208 SER A N 1
ATOM 1668 C CA . SER A 1 208 ? 7.221 -14.347 -13.121 1.00 82.81 208 SER A CA 1
ATOM 1669 C C . SER A 1 208 ? 6.984 -12.847 -13.206 1.00 82.81 208 SER A C 1
ATOM 1671 O O . SER A 1 208 ? 6.076 -12.415 -13.912 1.00 82.81 208 SER A O 1
ATOM 1673 N N . ASP A 1 209 ? 7.817 -12.088 -12.500 1.00 80.12 209 ASP A N 1
ATOM 1674 C CA . ASP A 1 209 ? 7.684 -10.640 -12.323 1.00 80.12 209 ASP A CA 1
ATOM 1675 C C . ASP A 1 209 ? 9.036 -9.915 -12.423 1.00 80.12 209 ASP A C 1
ATOM 1677 O O . ASP A 1 209 ? 9.192 -8.781 -11.985 1.00 80.12 209 ASP A O 1
ATOM 1681 N N . ARG A 1 210 ? 10.042 -10.550 -13.035 1.00 81.75 210 ARG A N 1
ATOM 1682 C CA . ARG A 1 210 ? 11.366 -9.927 -13.203 1.00 81.75 210 ARG A CA 1
ATOM 1683 C C . ARG A 1 210 ? 11.358 -8.731 -14.153 1.00 81.75 210 ARG A C 1
ATOM 1685 O O . ARG A 1 210 ? 12.247 -7.899 -14.072 1.00 81.75 210 ARG A O 1
ATOM 1692 N N . ILE A 1 211 ? 10.350 -8.629 -15.020 1.00 83.00 211 ILE A N 1
ATOM 1693 C CA . ILE A 1 211 ? 10.233 -7.537 -15.998 1.00 83.00 211 ILE A CA 1
ATOM 1694 C C . ILE A 1 211 ? 10.051 -6.161 -15.351 1.00 83.00 211 ILE A C 1
ATOM 1696 O O . ILE A 1 211 ? 10.297 -5.161 -16.007 1.00 83.00 211 ILE A O 1
ATOM 1700 N N . TRP A 1 212 ? 9.630 -6.103 -14.085 1.00 83.44 212 TRP A N 1
ATOM 1701 C CA . TRP A 1 212 ? 9.477 -4.841 -13.360 1.00 83.44 212 TRP A CA 1
ATOM 1702 C C . TRP A 1 212 ? 10.785 -4.373 -12.736 1.00 83.44 212 TRP A C 1
ATOM 1704 O O . TRP A 1 212 ? 10.852 -3.228 -12.316 1.00 83.44 212 TRP A O 1
ATOM 1714 N N . MET A 1 213 ? 11.783 -5.254 -12.610 1.00 86.50 213 MET A N 1
ATOM 1715 C CA . MET A 1 213 ? 12.974 -4.981 -11.816 1.00 86.50 213 MET A CA 1
ATOM 1716 C C . MET A 1 213 ? 13.866 -3.931 -12.473 1.00 86.50 213 MET A C 1
ATOM 1718 O O . MET A 1 213 ? 14.108 -3.972 -13.679 1.00 86.50 213 MET A O 1
ATOM 1722 N N . GLY A 1 214 ? 14.407 -3.045 -11.641 1.00 85.00 214 GLY A N 1
ATOM 1723 C CA . GLY A 1 214 ? 15.390 -2.048 -12.046 1.00 85.00 214 GLY A CA 1
ATOM 1724 C C . GLY A 1 214 ? 14.849 -0.625 -12.165 1.00 85.00 214 GLY A C 1
ATOM 1725 O O . GLY A 1 214 ? 13.668 -0.335 -11.954 1.00 85.00 214 GLY A O 1
ATOM 1726 N N . TYR A 1 215 ? 15.774 0.283 -12.456 1.00 85.81 215 TYR A N 1
ATOM 1727 C CA . TYR A 1 215 ? 15.536 1.716 -12.516 1.00 85.81 215 TYR A CA 1
ATOM 1728 C C . TYR A 1 215 ? 14.841 2.142 -13.817 1.00 85.81 215 TYR A C 1
ATOM 1730 O O . TYR A 1 215 ? 15.338 1.867 -14.912 1.00 85.81 215 TYR A O 1
ATOM 1738 N N . GLY A 1 216 ? 13.726 2.874 -13.698 1.00 74.50 216 GLY A N 1
ATOM 1739 C CA . GLY A 1 216 ? 12.999 3.427 -14.848 1.00 74.50 216 GLY A CA 1
ATOM 1740 C C . GLY A 1 216 ? 12.559 2.342 -15.827 1.00 74.50 216 GLY A C 1
ATOM 1741 O O . GLY A 1 216 ? 12.804 2.481 -17.025 1.00 74.50 216 GLY A O 1
ATOM 1742 N N . GLY A 1 217 ? 12.007 1.258 -15.271 1.00 63.62 217 GLY A N 1
ATOM 1743 C CA . GLY A 1 217 ? 11.873 -0.071 -15.852 1.00 63.62 217 GLY A CA 1
ATOM 1744 C C . GLY A 1 217 ? 11.572 -0.090 -17.347 1.00 63.62 217 GLY A C 1
ATOM 1745 O O . GLY A 1 217 ? 10.833 0.740 -17.875 1.00 63.62 217 GLY A O 1
ATOM 1746 N N . ARG A 1 218 ? 12.166 -1.058 -18.043 1.00 63.84 218 ARG A N 1
ATOM 1747 C CA . ARG A 1 218 ? 12.034 -1.218 -19.491 1.00 63.84 218 ARG A CA 1
ATOM 1748 C C . ARG A 1 218 ? 11.550 -2.615 -19.829 1.00 63.84 218 ARG A C 1
ATOM 1750 O O . ARG A 1 218 ? 11.939 -3.596 -19.200 1.00 63.84 218 ARG A O 1
ATOM 1757 N N . TYR A 1 219 ? 10.741 -2.702 -20.871 1.00 60.09 219 TYR A N 1
ATOM 1758 C CA . TYR A 1 219 ? 10.458 -3.955 -21.543 1.00 60.09 219 TYR A CA 1
ATOM 1759 C C . TYR A 1 219 ? 11.750 -4.576 -22.106 1.00 60.09 219 TYR A C 1
ATOM 1761 O O . TYR A 1 219 ? 12.710 -3.851 -22.379 1.00 60.09 219 TYR A O 1
ATOM 1769 N N . PRO A 1 220 ? 11.785 -5.903 -22.349 1.00 56.59 220 PRO A N 1
ATOM 1770 C CA . PRO A 1 220 ? 12.934 -6.565 -22.977 1.00 56.59 220 PRO A CA 1
ATOM 1771 C C . PRO A 1 220 ? 13.340 -5.973 -24.337 1.00 56.59 220 PRO A C 1
ATOM 1773 O O . PRO A 1 220 ? 14.482 -6.118 -24.754 1.00 56.59 220 PRO A O 1
ATOM 1776 N N . ASP A 1 221 ? 12.414 -5.293 -25.016 1.00 64.69 221 ASP A N 1
ATOM 1777 C CA . ASP A 1 221 ? 12.638 -4.580 -26.279 1.00 64.69 221 ASP A CA 1
ATOM 1778 C C . ASP A 1 221 ? 13.170 -3.140 -26.098 1.00 64.69 221 ASP A C 1
ATOM 1780 O O . ASP A 1 221 ? 13.268 -2.381 -27.061 1.00 64.69 221 ASP A O 1
ATOM 1784 N N . GLY A 1 222 ? 13.506 -2.745 -24.867 1.00 60.22 222 GLY A N 1
ATOM 1785 C CA . GLY A 1 222 ? 14.086 -1.447 -24.529 1.00 60.22 222 GLY A CA 1
ATOM 1786 C C . GLY A 1 222 ? 13.078 -0.306 -24.371 1.00 60.22 222 GLY A C 1
ATOM 1787 O O . GLY A 1 222 ? 13.480 0.792 -23.959 1.00 60.22 222 GLY A O 1
ATOM 1788 N N . ARG A 1 223 ? 11.784 -0.531 -24.647 1.00 67.12 223 ARG A N 1
ATOM 1789 C CA . ARG A 1 223 ? 10.738 0.478 -24.421 1.00 67.12 223 ARG A CA 1
ATOM 1790 C C . ARG A 1 223 ? 10.544 0.729 -22.922 1.00 67.12 223 ARG A C 1
ATOM 1792 O O . ARG A 1 223 ? 10.587 -0.231 -22.157 1.00 67.12 223 ARG A O 1
ATOM 1799 N N . PRO A 1 224 ? 10.303 1.975 -22.482 1.00 62.00 224 PRO A N 1
ATOM 1800 C CA . PRO A 1 224 ? 9.900 2.245 -21.102 1.00 62.00 224 PRO A CA 1
ATOM 1801 C C . PRO A 1 224 ? 8.622 1.474 -20.743 1.00 62.00 224 PRO A C 1
ATOM 1803 O O . PRO A 1 224 ? 7.720 1.366 -21.582 1.00 62.00 224 PRO A O 1
ATOM 1806 N N . LEU A 1 225 ? 8.574 0.939 -19.521 1.00 57.62 225 LEU A N 1
ATOM 1807 C CA . LEU A 1 225 ? 7.370 0.386 -18.901 1.00 57.62 225 LEU A CA 1
ATOM 1808 C C . LEU A 1 225 ? 6.349 1.501 -18.676 1.00 57.62 225 LEU A C 1
ATOM 1810 O O . LEU A 1 225 ? 6.652 2.506 -18.001 1.00 57.62 225 LEU A O 1
#

Foldseek 3Di:
DDKDFLLVVLVVLCVVLVHDADPLLSLQSSCQQCVQPLRIHDPVSLCVQQPPHDPNVSSVVSSDQFDWLEEEEEAQCCPVCVVLCVLLVVLVYTYDYRRALVSLLSNCVSCVVVLVVQLALQTYEYEYEQWHWHQHSVRDTDIDNRSLVSNVVSCVVSVRQYAYEYEYAPVSLVVFQCQLVHHNYEYAYNPDCLSSVSSNCNSVSPRDRCQRGGGQGAGPVRHGD

Sequence (225 aa):
MEIVRTTLLCEHLEQWIKKTLGDVGRNRLRLRLDEHNTGYVTLKSFQEFARDMTLKDAVRLYCADPQFPLLVWISDDLEVNASKVAYAQARGVSVVQISSTKTAKAWIKVNKSLLKAHDSPRSLRFVSDQNRYELHRNGTVTLNNEAGEQIMKFIREEGIYAPILILTSGQSIHLTRYVESYDMTGSVLWDGRGFYDFAAALGARRKSDRIWMGYGGRYPDGRPL